Protein AF-A0A7S2PAQ4-F1 (afdb_monomer)

Sequence (192 aa):
TPGKYWPQALADKYFNNKHVFGMLRDPYERLVAFFRGNIKGYGGAYPEFINTCDVNGAVKQMMRKYLAGGMYAENCTFVPQAEYFDSPNGITVAVDNRRFPESANELFAARNSTWRIKTEDLIHVWYCPEVWAGDLDCEAKALVRQVYARDFELLCKHFGYCDTDESCCIKGVPYMCPSDLAAKEKTATRCP

Secondary structure (DSSP, 8-state):
--GGGS-HHHHHHHHTTS--EEEE--HHHHHHHHHHH-BTTBB---HHHHTTT-HHHHHHHHHHHHHTT-TTHHHHTTS-THHHHSSTT---EEEEGGGTTHHHHHHHHHTT------GGG-----SSTT--GGG--HHHHHHHHHHHHHHHHHHHHHH----TT-----TTSTTSS-TTHHHHHHT-----

Radius of gyration: 16.97 Å; Cα contacts (8 Å, |Δi|>4): 296; chains: 1; bounding box: 44×36×52 Å

Nearest PDB structures (foldseek):
  7zi5-assembly1_A  TM=2.263E-01  e=4.907E+00  Homo sapiens
  5h46-assembly1_A  TM=1.598E-01  e=6.855E+00  Mycolicibacterium smegmatis MC2 155

Foldseek 3Di:
DALVPDDPVVLCVVQPPDQAEDEQEQLLLLLLQQQLQCDQLQNHNDVVCLVVVNSQVSLLVSLVCVVVVCCCPSNNNNPALVSQQPDPRHHPHYFYQLAPPVSVVVVCVVVVHPDGDALVNDDGRARPLQDFSLSHAQSSLVSSCVSHVVSLVVCCVRPVNNPSQDTGFRPSHPSRYHPPNVVSNVNGHGHD

Structure (mmCIF, N/CA/C/O backbone):
data_AF-A0A7S2PAQ4-F1
#
_entry.id   AF-A0A7S2PAQ4-F1
#
loop_
_atom_site.group_PDB
_atom_site.id
_atom_site.type_symbol
_atom_site.label_atom_id
_atom_site.label_alt_id
_atom_site.label_comp_id
_atom_site.label_asym_id
_atom_site.label_entity_id
_atom_site.label_seq_id
_atom_site.pdbx_PDB_ins_code
_atom_site.Cartn_x
_atom_site.Cartn_y
_atom_site.Cartn_z
_atom_site.occupancy
_atom_site.B_iso_or_equiv
_atom_site.auth_seq_id
_atom_site.auth_comp_id
_atom_site.auth_asym_id
_atom_site.auth_atom_id
_atom_site.pdbx_PDB_model_num
ATOM 1 N N . THR A 1 1 ? 1.703 3.212 15.268 1.00 86.94 1 THR A N 1
ATOM 2 C CA . THR A 1 1 ? 2.187 1.994 15.943 1.00 86.94 1 THR A CA 1
ATOM 3 C C . THR A 1 1 ? 1.050 1.010 16.102 1.00 86.94 1 THR A C 1
ATOM 5 O O . THR A 1 1 ? 0.015 1.446 16.601 1.00 86.94 1 THR A O 1
ATOM 8 N N . PRO A 1 2 ? 1.217 -0.258 15.692 1.00 92.88 2 PRO A N 1
ATOM 9 C CA . PRO A 1 2 ? 0.242 -1.319 15.942 1.00 92.88 2 PRO A CA 1
ATOM 10 C C . PRO A 1 2 ? -0.188 -1.393 17.410 1.00 92.88 2 PRO A C 1
ATOM 12 O O . PRO A 1 2 ? 0.645 -1.217 18.303 1.00 92.88 2 PRO A O 1
ATOM 15 N N . GLY A 1 3 ? -1.473 -1.660 17.663 1.00 90.38 3 GLY A N 1
ATOM 16 C CA . GLY A 1 3 ? -2.061 -1.597 19.008 1.00 90.38 3 GLY A CA 1
ATOM 17 C C . GLY A 1 3 ? -1.403 -2.544 20.014 1.00 90.38 3 GLY A C 1
ATOM 18 O O . GLY A 1 3 ? -1.244 -2.183 21.176 1.00 90.38 3 GLY A O 1
ATOM 19 N N . LYS A 1 4 ? -0.915 -3.706 19.561 1.00 91.31 4 LYS A N 1
ATOM 20 C CA . LYS A 1 4 ? -0.243 -4.708 20.408 1.00 91.31 4 LYS A CA 1
ATOM 21 C C . LYS A 1 4 ? 1.061 -4.236 21.067 1.00 91.31 4 LYS A C 1
ATOM 23 O O . LYS A 1 4 ? 1.528 -4.883 21.996 1.00 91.31 4 LYS A O 1
ATOM 28 N N . TYR A 1 5 ? 1.642 -3.123 20.611 1.00 92.44 5 TYR A N 1
ATOM 29 C CA . TYR A 1 5 ? 2.842 -2.528 21.215 1.00 92.44 5 TYR A CA 1
ATOM 30 C C . TYR A 1 5 ? 2.536 -1.366 22.170 1.00 92.44 5 TYR A C 1
ATOM 32 O O . TYR A 1 5 ? 3.458 -0.775 22.731 1.00 92.44 5 TYR A O 1
ATOM 40 N N . TRP A 1 6 ? 1.265 -0.996 22.348 1.00 93.88 6 TRP A N 1
ATOM 41 C CA . TRP A 1 6 ? 0.885 0.050 23.294 1.00 93.88 6 TRP A CA 1
ATOM 42 C C . TRP A 1 6 ? 0.784 -0.521 24.711 1.00 93.88 6 TRP A C 1
ATOM 44 O O . TRP A 1 6 ? 0.272 -1.627 24.885 1.00 93.88 6 TRP A O 1
ATOM 54 N N . PRO A 1 7 ? 1.184 0.236 25.751 1.00 95.44 7 PRO A N 1
ATOM 55 C CA . PRO A 1 7 ? 0.829 -0.113 27.121 1.00 95.44 7 PRO A CA 1
ATOM 56 C C . PRO A 1 7 ? -0.692 -0.258 27.252 1.00 95.44 7 PRO A C 1
ATOM 58 O O . PRO A 1 7 ? -1.424 0.646 26.844 1.00 95.44 7 PRO A O 1
ATOM 61 N N . GLN A 1 8 ? -1.167 -1.357 27.845 1.00 93.31 8 GLN A N 1
ATOM 62 C CA . GLN A 1 8 ? -2.598 -1.693 27.892 1.00 93.31 8 GLN A CA 1
ATOM 63 C C . GLN A 1 8 ? -3.456 -0.546 28.444 1.00 93.31 8 GLN A C 1
ATOM 65 O O . GLN A 1 8 ? -4.408 -0.125 27.798 1.00 93.31 8 GLN A O 1
ATOM 70 N N . ALA A 1 9 ? -3.055 0.047 29.574 1.00 95.38 9 ALA A N 1
ATOM 71 C CA . ALA A 1 9 ? -3.779 1.164 30.187 1.00 95.38 9 ALA A CA 1
ATOM 72 C C . ALA A 1 9 ? -3.904 2.387 29.257 1.00 95.38 9 ALA A C 1
ATOM 74 O O . ALA A 1 9 ? -4.896 3.116 29.300 1.00 95.38 9 ALA A O 1
ATOM 75 N N . LEU A 1 10 ? -2.901 2.618 28.404 1.00 95.31 10 LEU A N 1
ATOM 76 C CA . LEU A 1 10 ? -2.943 3.685 27.412 1.00 95.31 10 LEU A CA 1
ATOM 77 C C . LEU A 1 10 ? -3.863 3.306 26.248 1.00 95.31 10 LEU A C 1
ATOM 79 O O . LEU A 1 10 ? -4.691 4.120 25.848 1.00 95.31 10 LEU A O 1
ATOM 83 N N . ALA A 1 11 ? -3.746 2.082 25.731 1.00 93.88 11 ALA A N 1
ATOM 84 C CA . ALA A 1 11 ? -4.601 1.590 24.656 1.00 93.88 11 ALA A CA 1
ATOM 85 C C . ALA A 1 11 ? -6.084 1.643 25.058 1.00 93.88 11 ALA A C 1
ATOM 87 O O . ALA A 1 11 ? -6.900 2.185 24.316 1.00 93.88 11 ALA A O 1
ATOM 88 N N . ASP A 1 12 ? -6.416 1.204 26.272 1.00 92.62 12 ASP A N 1
ATOM 89 C CA . ASP A 1 12 ? -7.786 1.226 26.778 1.00 92.62 12 ASP A CA 1
ATOM 90 C C . ASP A 1 12 ? -8.322 2.654 26.892 1.00 92.62 12 ASP A C 1
ATOM 92 O O . ASP A 1 12 ? -9.438 2.943 26.467 1.00 92.62 12 ASP A O 1
ATOM 96 N N . LYS A 1 13 ? -7.508 3.594 27.382 1.00 94.50 13 LYS A N 1
ATOM 97 C CA . LYS A 1 13 ? -7.902 5.007 27.463 1.00 94.50 13 LYS A CA 1
ATOM 98 C C . LYS A 1 13 ? -8.279 5.593 26.096 1.00 94.50 13 LYS A C 1
ATOM 100 O O . LYS A 1 13 ? -9.179 6.431 26.014 1.00 94.50 13 LYS A O 1
ATOM 105 N N . TYR A 1 14 ? -7.579 5.203 25.031 1.00 93.00 14 TYR A N 1
ATOM 106 C CA . TYR A 1 14 ? -7.783 5.780 23.702 1.00 93.00 14 TYR A CA 1
ATOM 107 C C . TYR A 1 14 ? -8.810 5.032 22.857 1.00 93.00 14 TYR A C 1
ATOM 109 O O . TYR A 1 14 ? -9.568 5.699 22.146 1.00 93.00 14 TYR A O 1
ATOM 117 N N . PHE A 1 15 ? -8.851 3.704 22.940 1.00 94.12 15 PHE A N 1
ATOM 118 C CA . PHE A 1 15 ? -9.567 2.846 21.994 1.00 94.12 15 PHE A CA 1
ATOM 119 C C . PHE A 1 15 ? -10.718 2.052 22.616 1.00 94.12 15 PHE A C 1
ATOM 121 O O . PHE A 1 15 ? -11.623 1.661 21.880 1.00 94.12 15 PHE A O 1
ATOM 128 N N . ASN A 1 16 ? -10.735 1.844 23.939 1.00 90.00 16 ASN A N 1
ATOM 129 C CA . ASN A 1 16 ? -11.782 1.043 24.572 1.00 90.00 16 ASN A CA 1
ATOM 130 C C . ASN A 1 16 ? -13.171 1.634 24.283 1.00 90.00 16 ASN A C 1
ATOM 132 O O . ASN A 1 16 ? -13.377 2.847 24.385 1.00 90.00 16 ASN A O 1
ATOM 136 N N . ASN A 1 17 ? -14.119 0.767 23.923 1.00 89.38 17 ASN A N 1
ATOM 137 C CA . ASN A 1 17 ? -15.488 1.115 23.527 1.00 89.38 17 ASN A CA 1
ATOM 138 C C . ASN A 1 17 ? -15.603 2.067 22.320 1.00 89.38 17 ASN A C 1
ATOM 140 O O . ASN A 1 17 ? -16.643 2.704 22.138 1.00 89.38 17 ASN A O 1
ATOM 144 N N . LYS A 1 18 ? -14.565 2.184 21.483 1.00 92.62 18 LYS A N 1
ATOM 145 C CA . LYS A 1 18 ? -14.614 2.964 20.240 1.00 92.62 18 LYS A CA 1
ATOM 146 C C . LYS A 1 18 ? -14.493 2.062 19.025 1.00 92.62 18 LYS A C 1
ATOM 148 O O . LYS A 1 18 ? -13.801 1.051 19.038 1.00 92.62 18 LYS A O 1
ATOM 153 N N . HIS A 1 19 ? -15.117 2.486 17.934 1.00 93.19 19 HIS A N 1
ATOM 154 C CA . HIS A 1 19 ? -14.838 1.910 16.628 1.00 93.19 19 HIS A CA 1
ATOM 155 C C . HIS A 1 19 ? -13.585 2.556 16.058 1.00 93.19 19 HIS A C 1
ATOM 157 O O . HIS A 1 19 ? -13.590 3.732 15.690 1.00 93.19 19 HIS A O 1
ATOM 163 N N . VAL A 1 20 ? -12.513 1.780 15.982 1.00 95.50 20 VAL A N 1
ATOM 164 C CA . VAL A 1 20 ? -11.297 2.187 15.286 1.00 95.50 20 VAL A CA 1
ATOM 165 C C . VAL A 1 20 ? -11.485 1.858 13.813 1.00 95.50 20 VAL A C 1
ATOM 167 O O . VAL A 1 20 ? -11.790 0.712 13.474 1.00 95.50 20 VAL A O 1
ATOM 170 N N . PHE A 1 21 ? -11.327 2.849 12.944 1.00 96.81 21 PHE A N 1
ATOM 171 C CA . PHE A 1 21 ? -11.274 2.634 11.504 1.00 96.81 21 PHE A CA 1
ATOM 172 C C . PHE A 1 21 ? -9.856 2.862 10.993 1.00 96.81 21 PHE A C 1
ATOM 174 O O . PHE A 1 21 ? -9.067 3.576 11.612 1.00 96.81 21 PHE A O 1
ATOM 181 N N . GLY A 1 22 ? -9.536 2.254 9.860 1.00 97.44 22 GLY A N 1
ATOM 182 C CA . GLY A 1 22 ? -8.248 2.428 9.212 1.00 97.44 22 GLY A CA 1
ATOM 183 C C . GLY A 1 22 ? -8.337 2.133 7.727 1.00 97.44 22 GLY A C 1
ATOM 184 O O . GLY A 1 22 ? -9.190 1.365 7.284 1.00 97.44 22 GLY A O 1
ATOM 185 N N . MET A 1 23 ? -7.456 2.772 6.966 1.00 97.94 23 MET A N 1
ATOM 186 C CA . MET A 1 23 ? -7.316 2.516 5.539 1.00 97.94 23 MET A CA 1
ATOM 187 C C . MET A 1 23 ? -6.627 1.170 5.341 1.00 97.94 23 MET A C 1
ATOM 189 O O . MET A 1 23 ? -5.590 0.917 5.954 1.00 97.94 23 MET A O 1
ATOM 193 N N . LEU A 1 24 ? -7.186 0.340 4.467 1.00 98.38 24 LEU A N 1
ATOM 194 C CA . LEU A 1 24 ? -6.534 -0.867 3.987 1.00 98.38 24 LEU A CA 1
ATOM 195 C C . LEU A 1 24 ? -6.268 -0.707 2.491 1.00 98.38 24 LEU A C 1
ATOM 197 O O . LEU A 1 24 ? -7.171 -0.451 1.693 1.00 98.38 24 LEU A O 1
ATOM 201 N N . ARG A 1 25 ? -4.991 -0.796 2.140 1.00 98.12 25 ARG A N 1
ATOM 202 C CA . ARG A 1 25 ? -4.441 -0.492 0.826 1.00 98.12 25 ARG A CA 1
ATOM 203 C C . ARG A 1 25 ? -3.739 -1.709 0.256 1.00 98.12 25 ARG A C 1
ATOM 205 O O . ARG A 1 25 ? -3.072 -2.437 0.988 1.00 98.12 25 ARG A O 1
ATOM 212 N N . ASP A 1 26 ? -3.857 -1.873 -1.054 1.00 98.62 26 ASP A N 1
ATOM 213 C CA . ASP A 1 26 ? -3.122 -2.880 -1.808 1.00 98.62 26 ASP A CA 1
ATOM 214 C C . ASP A 1 26 ? -1.604 -2.790 -1.544 1.00 98.62 26 ASP A C 1
ATOM 216 O O . ASP A 1 26 ? -1.043 -1.695 -1.664 1.00 98.62 26 ASP A O 1
ATOM 220 N N . PRO A 1 27 ? -0.925 -3.890 -1.160 1.00 98.56 27 PRO A N 1
ATOM 221 C CA . PRO A 1 27 ? 0.496 -3.854 -0.831 1.00 98.56 27 PRO A CA 1
ATOM 222 C C . PRO A 1 27 ? 1.399 -3.353 -1.961 1.00 98.56 27 PRO A C 1
ATOM 224 O O . PRO A 1 27 ? 2.347 -2.616 -1.683 1.00 98.56 27 PRO A O 1
ATOM 227 N N . TYR A 1 28 ? 1.116 -3.691 -3.224 1.00 98.62 28 TYR A N 1
ATOM 228 C CA . TYR A 1 28 ? 1.922 -3.212 -4.350 1.00 98.62 28 TYR A CA 1
ATOM 229 C C . TYR A 1 28 ? 1.777 -1.703 -4.505 1.00 98.62 28 TYR A C 1
ATOM 231 O O . TYR A 1 28 ? 2.760 -0.963 -4.546 1.00 98.62 28 TYR A O 1
ATOM 239 N N . GLU A 1 29 ? 0.531 -1.244 -4.537 1.00 98.19 29 GLU A N 1
ATOM 240 C CA . GLU A 1 29 ? 0.188 0.160 -4.726 1.00 98.19 29 GLU A CA 1
ATOM 241 C C . GLU A 1 29 ? 0.678 1.025 -3.546 1.00 98.19 29 GLU A C 1
ATOM 243 O O . GLU A 1 29 ? 1.183 2.132 -3.741 1.00 98.19 29 GLU A O 1
ATOM 248 N N . ARG A 1 30 ? 0.655 0.482 -2.320 1.00 97.62 30 ARG A N 1
ATOM 249 C CA . ARG A 1 30 ? 1.244 1.099 -1.121 1.00 97.62 30 ARG A CA 1
ATOM 250 C C . ARG A 1 30 ? 2.742 1.356 -1.277 1.00 97.62 30 ARG A C 1
ATOM 252 O O . ARG A 1 30 ? 3.201 2.455 -0.970 1.00 97.62 30 ARG A O 1
ATOM 259 N N . LEU A 1 31 ? 3.505 0.367 -1.738 1.00 97.69 31 LEU A N 1
ATOM 260 C CA . LEU A 1 31 ? 4.958 0.490 -1.894 1.00 97.69 31 LEU A CA 1
ATOM 261 C C . LEU A 1 31 ? 5.339 1.419 -3.048 1.00 97.69 31 LEU A C 1
ATOM 263 O O . LEU A 1 31 ? 6.274 2.209 -2.920 1.00 97.69 31 LEU A O 1
ATOM 267 N N . VAL A 1 32 ? 4.573 1.390 -4.139 1.00 97.25 32 VAL A N 1
ATOM 268 C CA . VAL A 1 32 ? 4.698 2.372 -5.222 1.00 97.25 32 VAL A CA 1
ATOM 269 C C . VAL A 1 32 ? 4.488 3.786 -4.678 1.00 97.25 32 VAL A C 1
ATOM 271 O O . VAL A 1 32 ? 5.279 4.678 -4.966 1.00 97.25 32 VAL A O 1
ATOM 274 N N . ALA A 1 33 ? 3.472 4.010 -3.845 1.00 96.44 33 ALA A N 1
ATOM 275 C CA . ALA A 1 33 ? 3.239 5.323 -3.250 1.00 96.44 33 ALA A CA 1
ATOM 276 C C . ALA A 1 33 ? 4.354 5.757 -2.290 1.00 96.44 33 ALA A C 1
ATOM 278 O O . ALA A 1 33 ? 4.709 6.933 -2.257 1.00 96.44 33 ALA A O 1
ATOM 279 N N . PHE A 1 34 ? 4.948 4.826 -1.543 1.00 96.38 34 PHE A N 1
ATOM 280 C CA . PHE A 1 34 ? 6.138 5.108 -0.739 1.00 96.38 34 PHE A CA 1
ATOM 281 C C . PHE A 1 34 ? 7.311 5.574 -1.608 1.00 96.38 34 PHE A C 1
ATOM 283 O O . PHE A 1 34 ? 7.908 6.609 -1.316 1.00 96.38 34 PHE A O 1
ATOM 290 N N . PHE A 1 35 ? 7.583 4.877 -2.716 1.00 96.50 35 PHE A N 1
ATOM 291 C CA . PHE A 1 35 ? 8.592 5.294 -3.692 1.00 96.50 35 PHE A CA 1
ATOM 292 C C . PHE A 1 35 ? 8.298 6.689 -4.262 1.00 96.50 35 PHE A C 1
ATOM 294 O O . PHE A 1 35 ? 9.146 7.577 -4.210 1.00 96.50 35 PHE A O 1
ATOM 301 N N . ARG A 1 36 ? 7.069 6.908 -4.741 1.00 95.56 36 ARG A N 1
ATOM 302 C CA . ARG A 1 36 ? 6.616 8.176 -5.335 1.00 95.56 36 ARG A CA 1
ATOM 303 C C . ARG A 1 36 ? 6.562 9.337 -4.342 1.00 95.56 36 ARG A C 1
ATOM 305 O O . ARG A 1 36 ? 6.527 10.496 -4.749 1.00 95.56 36 ARG A O 1
ATOM 312 N N . GLY A 1 37 ? 6.525 9.054 -3.042 1.00 94.50 37 GLY A N 1
ATOM 313 C CA . GLY A 1 37 ? 6.685 10.070 -2.009 1.00 94.50 37 GLY A CA 1
ATOM 314 C C . GLY A 1 37 ? 8.117 10.584 -1.939 1.00 94.50 37 GLY A C 1
ATOM 315 O O . GLY A 1 37 ? 8.318 11.789 -1.803 1.00 94.50 37 GLY A O 1
ATOM 316 N N . ASN A 1 38 ? 9.098 9.681 -2.048 1.00 92.56 38 ASN A N 1
ATOM 317 C CA . ASN A 1 38 ? 10.526 9.968 -1.886 1.00 92.56 38 ASN A CA 1
ATOM 318 C C . ASN A 1 38 ? 10.827 10.791 -0.612 1.00 92.56 38 ASN A C 1
ATOM 320 O O . ASN A 1 38 ? 11.632 11.724 -0.608 1.00 92.56 38 ASN A O 1
ATOM 324 N N . ILE A 1 39 ? 10.131 10.472 0.484 1.00 91.38 39 ILE A N 1
ATOM 325 C CA . ILE A 1 39 ? 10.244 11.178 1.762 1.00 91.38 39 ILE A CA 1
ATOM 326 C C . ILE A 1 39 ? 11.149 10.359 2.687 1.00 91.38 39 ILE A C 1
ATOM 328 O O . ILE A 1 39 ? 10.886 9.189 2.981 1.00 91.38 39 ILE A O 1
ATOM 332 N N . LYS A 1 40 ? 12.212 10.983 3.209 1.00 89.69 40 LYS A N 1
ATOM 333 C CA . LYS A 1 40 ? 13.112 10.343 4.182 1.00 89.69 40 LYS A CA 1
ATOM 334 C C . LYS A 1 40 ? 12.319 9.857 5.400 1.00 89.69 40 LYS A C 1
ATOM 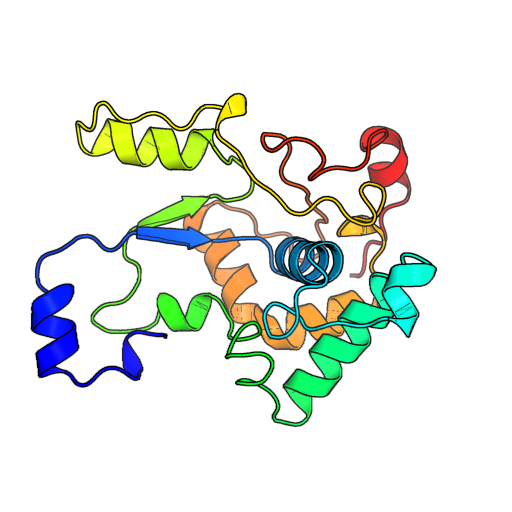336 O O . LYS A 1 40 ? 11.653 10.648 6.062 1.00 89.69 40 LYS A O 1
ATOM 341 N N . GLY A 1 41 ? 12.421 8.565 5.717 1.00 87.00 41 GLY A N 1
ATOM 342 C CA . GLY A 1 41 ? 11.686 7.961 6.826 1.00 87.00 41 GLY A CA 1
ATOM 343 C C . GLY A 1 41 ? 10.198 7.704 6.559 1.00 87.00 41 GLY A C 1
ATOM 344 O O . GLY A 1 41 ? 9.503 7.317 7.490 1.00 87.00 41 GLY A O 1
ATOM 345 N N . TYR A 1 42 ? 9.712 7.907 5.330 1.00 85.00 42 TYR A N 1
ATOM 346 C CA . TYR A 1 42 ? 8.394 7.472 4.861 1.00 85.00 42 TYR A CA 1
ATOM 347 C C . TYR A 1 42 ? 8.562 6.759 3.519 1.00 85.00 42 TYR A C 1
ATOM 349 O O . TYR A 1 42 ? 8.370 7.326 2.448 1.00 85.00 42 TYR A O 1
ATOM 357 N N . GLY A 1 43 ? 9.034 5.515 3.594 1.00 74.56 43 GLY A N 1
ATOM 358 C CA . GLY A 1 43 ? 9.405 4.724 2.424 1.00 74.56 43 GLY A CA 1
ATOM 359 C C . GLY A 1 43 ? 10.878 4.834 2.069 1.00 74.56 43 GLY A C 1
ATOM 360 O O . GLY A 1 43 ? 11.390 3.925 1.440 1.00 74.56 43 GLY A O 1
ATOM 361 N N . GLY A 1 44 ? 11.566 5.874 2.547 1.00 73.88 44 GLY A N 1
ATOM 362 C CA . GLY A 1 44 ? 12.983 6.117 2.295 1.00 73.88 44 GLY A CA 1
ATOM 363 C C . GLY A 1 44 ? 13.204 7.109 1.155 1.00 73.88 44 GLY A C 1
ATOM 364 O O . GLY A 1 44 ? 12.310 7.385 0.358 1.00 73.88 44 GLY A O 1
ATOM 365 N N . ALA A 1 45 ? 14.413 7.665 1.101 1.00 81.81 45 ALA A N 1
ATOM 366 C CA . ALA A 1 45 ? 14.891 8.399 -0.062 1.00 81.81 45 ALA A CA 1
ATOM 367 C C . ALA A 1 45 ? 15.821 7.464 -0.837 1.00 81.81 45 ALA A C 1
ATOM 369 O O . ALA A 1 45 ? 16.866 7.082 -0.308 1.00 81.81 45 ALA A O 1
ATOM 370 N N . TYR A 1 46 ? 15.427 7.085 -2.050 1.00 88.88 46 TYR A N 1
ATOM 371 C CA . TYR A 1 46 ? 16.237 6.247 -2.935 1.00 88.88 46 TYR A CA 1
ATOM 372 C C . TYR A 1 46 ? 16.654 7.058 -4.165 1.00 88.88 46 TYR A C 1
ATOM 374 O O . TYR A 1 46 ? 16.034 6.928 -5.228 1.00 88.88 46 TYR A O 1
ATOM 382 N N . PRO A 1 47 ? 17.649 7.955 -4.026 1.00 92.56 47 PRO A N 1
ATOM 383 C CA . PRO A 1 47 ? 18.058 8.846 -5.107 1.00 92.56 47 PRO A CA 1
ATOM 384 C C . PRO A 1 47 ? 18.455 8.083 -6.380 1.00 92.56 47 PRO A C 1
ATOM 386 O O . PRO A 1 47 ? 18.189 8.552 -7.484 1.00 92.56 47 PRO A O 1
ATOM 389 N N . GLU A 1 48 ? 19.037 6.892 -6.237 1.00 95.50 48 GLU A N 1
ATOM 390 C CA . GLU A 1 48 ? 19.440 6.030 -7.347 1.00 95.50 48 GLU A CA 1
ATOM 391 C C . GLU A 1 48 ? 18.264 5.560 -8.218 1.00 95.50 48 GLU A C 1
ATOM 393 O O . GLU A 1 48 ? 18.433 5.417 -9.426 1.00 95.50 48 GLU A O 1
ATOM 398 N N . PHE A 1 49 ? 17.072 5.384 -7.638 1.00 96.88 49 PHE A N 1
ATOM 399 C CA . PHE A 1 49 ? 15.886 4.914 -8.359 1.00 96.88 49 PHE A CA 1
ATOM 400 C C . PHE A 1 49 ? 14.943 6.052 -8.748 1.00 96.88 49 PHE A C 1
ATOM 402 O O . PHE A 1 49 ? 14.300 5.988 -9.793 1.00 96.88 49 PHE A O 1
ATOM 409 N N . ILE A 1 50 ? 14.845 7.110 -7.934 1.00 95.44 50 ILE A N 1
ATOM 410 C CA . ILE A 1 50 ? 13.905 8.207 -8.208 1.00 95.44 50 ILE A CA 1
ATOM 411 C C . ILE A 1 50 ? 14.297 8.998 -9.461 1.00 95.44 50 ILE A C 1
ATOM 413 O O . ILE A 1 50 ? 13.425 9.421 -10.213 1.00 95.44 50 ILE A O 1
ATOM 417 N N . ASN A 1 51 ? 15.600 9.135 -9.733 1.00 95.31 51 ASN A N 1
ATOM 418 C CA . ASN A 1 51 ? 16.112 9.871 -10.893 1.00 95.31 51 ASN A CA 1
ATOM 419 C C . ASN A 1 51 ? 15.774 9.198 -12.232 1.00 95.31 51 ASN A C 1
ATOM 421 O O . ASN A 1 51 ? 15.724 9.867 -13.260 1.00 95.31 51 ASN A O 1
ATOM 425 N N . THR A 1 52 ? 15.551 7.884 -12.224 1.00 97.12 52 THR A N 1
ATOM 426 C CA . THR A 1 52 ? 15.192 7.082 -13.403 1.00 97.12 52 THR A CA 1
ATOM 427 C C . THR A 1 52 ? 13.759 6.558 -13.340 1.00 97.12 52 THR A C 1
ATOM 429 O O . THR A 1 52 ? 13.336 5.832 -14.236 1.00 97.12 52 THR A O 1
ATOM 432 N N . CYS A 1 53 ? 13.006 6.917 -12.295 1.00 97.06 53 CYS A N 1
ATOM 433 C CA . CYS A 1 53 ? 11.700 6.347 -11.980 1.00 97.06 53 CYS A CA 1
ATOM 434 C C . CYS A 1 53 ? 11.689 4.801 -11.946 1.00 97.06 53 CYS A C 1
ATOM 436 O O . CYS A 1 53 ? 10.692 4.175 -12.301 1.00 97.06 53 CYS A O 1
ATOM 438 N N . ASP A 1 54 ? 12.772 4.166 -11.487 1.00 97.69 54 ASP A N 1
ATOM 439 C CA . ASP A 1 54 ? 12.861 2.706 -11.348 1.00 97.69 54 ASP A CA 1
ATOM 440 C C . ASP A 1 54 ? 12.148 2.211 -10.077 1.00 97.69 54 ASP A C 1
ATOM 442 O O . ASP A 1 54 ? 12.757 1.837 -9.069 1.00 97.69 54 ASP A O 1
ATOM 446 N N . VAL A 1 55 ? 10.814 2.210 -10.120 1.00 97.50 55 VAL A N 1
ATOM 447 C CA . VAL A 1 55 ? 9.987 1.728 -9.005 1.00 97.50 55 VAL A CA 1
ATOM 448 C C . VAL A 1 55 ? 10.225 0.247 -8.703 1.00 97.50 55 VAL A C 1
ATOM 450 O O . VAL A 1 55 ? 10.160 -0.164 -7.545 1.00 97.50 55 VAL A O 1
ATOM 453 N N . ASN A 1 56 ? 10.540 -0.558 -9.719 1.00 98.44 56 ASN A N 1
ATOM 454 C CA . ASN A 1 56 ? 10.769 -1.988 -9.567 1.00 98.44 56 ASN A CA 1
ATOM 455 C C . ASN A 1 56 ? 12.039 -2.259 -8.746 1.00 98.44 56 ASN A C 1
ATOM 457 O O . ASN A 1 56 ? 11.985 -2.985 -7.749 1.00 98.44 56 ASN A O 1
ATOM 461 N N . GLY A 1 57 ? 13.160 -1.624 -9.106 1.00 98.00 57 GLY A N 1
ATOM 462 C CA . GLY A 1 57 ? 14.410 -1.688 -8.347 1.00 98.00 57 GLY A CA 1
ATOM 463 C C . GLY A 1 57 ? 14.240 -1.201 -6.907 1.00 98.00 57 GLY A C 1
ATOM 464 O O . GLY A 1 57 ? 14.639 -1.898 -5.965 1.00 98.00 57 GLY A O 1
ATOM 465 N N . ALA A 1 58 ? 13.546 -0.072 -6.722 1.00 97.25 58 ALA A N 1
ATOM 466 C CA . ALA A 1 58 ? 13.258 0.477 -5.400 1.00 97.25 58 ALA A CA 1
ATOM 467 C C . ALA A 1 58 ? 12.458 -0.495 -4.522 1.00 97.25 58 ALA A C 1
ATOM 469 O O . ALA A 1 58 ? 12.858 -0.776 -3.390 1.00 97.25 58 ALA A O 1
ATOM 470 N N . VAL A 1 59 ? 11.361 -1.060 -5.037 1.00 97.62 59 VAL A N 1
ATOM 471 C CA . VAL A 1 59 ? 10.516 -1.998 -4.282 1.00 97.62 59 VAL A CA 1
ATOM 472 C C . VAL A 1 59 ? 11.286 -3.268 -3.914 1.00 97.62 59 VAL A C 1
ATOM 474 O O . VAL A 1 59 ? 11.206 -3.713 -2.765 1.00 97.62 59 VAL A O 1
ATOM 477 N N . LYS A 1 60 ? 12.106 -3.819 -4.819 1.00 98.19 60 LYS A N 1
ATOM 478 C CA . LYS A 1 60 ? 12.986 -4.955 -4.487 1.00 98.19 60 LYS A CA 1
ATOM 479 C C . LYS A 1 60 ? 13.939 -4.615 -3.342 1.00 98.19 60 LYS A C 1
ATOM 481 O O . LYS A 1 60 ? 14.084 -5.415 -2.415 1.00 98.19 60 LYS A O 1
ATOM 486 N N . GLN A 1 61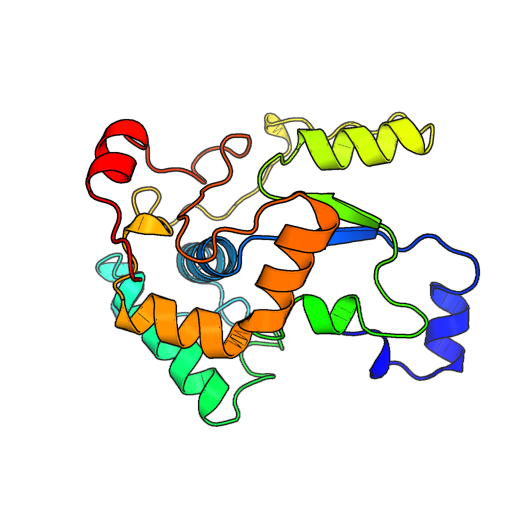 ? 14.568 -3.438 -3.369 1.00 96.25 61 GLN A N 1
ATOM 487 C CA . GLN A 1 61 ? 15.464 -2.987 -2.299 1.00 96.25 61 GLN A CA 1
ATOM 488 C C . GLN A 1 61 ? 14.727 -2.810 -0.966 1.00 96.25 61 GLN A C 1
ATOM 490 O O . GLN A 1 61 ? 15.222 -3.277 0.06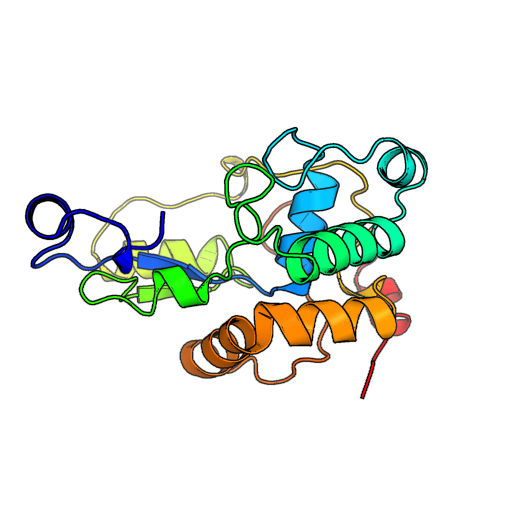4 1.00 96.25 61 GLN A O 1
ATOM 495 N N . MET A 1 62 ? 13.534 -2.206 -0.976 1.00 96.19 62 MET A N 1
ATOM 496 C CA . MET A 1 62 ? 12.682 -2.075 0.214 1.00 96.19 62 MET A CA 1
ATOM 497 C C . MET A 1 62 ? 12.378 -3.447 0.831 1.00 96.19 62 MET A C 1
ATOM 499 O O . MET A 1 62 ? 12.586 -3.647 2.029 1.00 96.19 62 MET A O 1
ATOM 503 N N . MET A 1 63 ? 11.928 -4.413 0.022 1.00 97.50 63 MET A N 1
ATOM 504 C CA . MET A 1 63 ? 11.530 -5.736 0.519 1.00 97.50 63 MET A CA 1
ATOM 505 C C . MET A 1 63 ? 12.713 -6.565 1.005 1.00 97.50 63 MET A C 1
ATOM 507 O O . MET A 1 63 ? 12.631 -7.193 2.058 1.00 97.50 63 MET A O 1
ATOM 511 N N . ARG A 1 64 ? 13.851 -6.524 0.307 1.00 97.12 64 ARG A N 1
ATOM 512 C CA . ARG A 1 64 ? 15.073 -7.196 0.775 1.00 97.12 64 ARG A CA 1
ATOM 513 C C . ARG A 1 64 ? 15.566 -6.608 2.100 1.00 97.12 64 ARG A C 1
ATOM 515 O O . ARG A 1 64 ? 15.929 -7.366 2.994 1.00 97.12 64 ARG A O 1
ATOM 522 N N . LYS A 1 65 ? 15.520 -5.279 2.269 1.00 94.44 65 LYS A N 1
ATOM 523 C CA . LYS A 1 65 ? 15.852 -4.618 3.546 1.00 94.44 65 LYS A CA 1
ATOM 524 C C . LYS A 1 65 ? 14.910 -5.063 4.668 1.00 94.44 65 LYS A C 1
ATOM 526 O O . LYS A 1 65 ? 15.374 -5.321 5.776 1.00 94.44 65 LYS A O 1
ATOM 531 N N . TYR A 1 66 ? 13.613 -5.183 4.383 1.00 96.25 66 TYR A N 1
ATOM 532 C CA . TYR A 1 66 ? 12.641 -5.717 5.337 1.00 96.25 66 TYR A CA 1
ATOM 533 C C . TYR A 1 66 ? 12.994 -7.152 5.753 1.00 96.25 66 TYR A C 1
ATOM 535 O O . TYR A 1 66 ? 13.130 -7.433 6.943 1.00 96.25 66 TYR A O 1
ATOM 543 N N . LEU A 1 67 ? 13.198 -8.043 4.777 1.00 97.12 67 LEU A N 1
ATOM 544 C CA . LEU A 1 67 ? 13.505 -9.460 5.008 1.00 97.12 67 LEU A CA 1
ATOM 545 C C . LEU A 1 67 ? 14.844 -9.670 5.733 1.00 97.12 67 LEU A C 1
ATOM 547 O O . LEU A 1 67 ? 14.990 -10.638 6.471 1.00 97.12 67 LEU A O 1
ATOM 551 N N . ALA A 1 68 ? 15.788 -8.734 5.607 1.00 97.12 68 ALA A N 1
ATOM 552 C CA . ALA A 1 68 ? 17.033 -8.705 6.377 1.00 97.12 68 ALA A CA 1
ATOM 553 C C . ALA A 1 68 ? 16.856 -8.250 7.848 1.00 97.12 68 ALA A C 1
ATOM 555 O O . ALA A 1 68 ? 17.836 -7.931 8.519 1.00 97.12 68 ALA A O 1
ATOM 556 N N . GLY A 1 69 ? 15.619 -8.186 8.357 1.00 95.44 69 GLY A N 1
ATOM 557 C CA .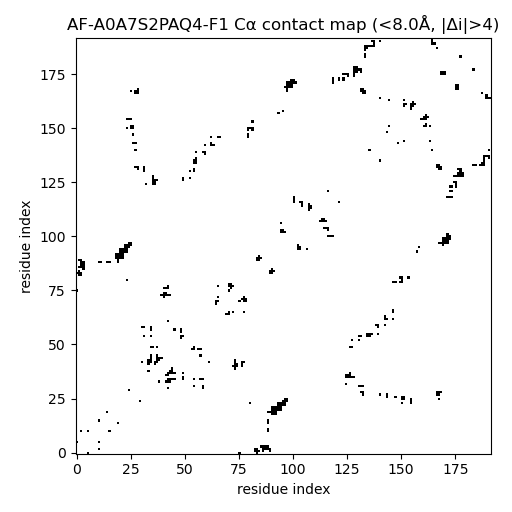 GLY A 1 69 ? 15.291 -7.770 9.727 1.00 95.44 69 GLY A CA 1
ATOM 558 C C . GLY A 1 69 ? 14.912 -6.292 9.867 1.00 95.44 69 GLY A C 1
ATOM 559 O O . GLY A 1 69 ? 14.633 -5.824 10.969 1.00 95.44 69 GLY A O 1
ATOM 560 N N . GLY A 1 70 ? 14.848 -5.542 8.764 1.00 92.56 70 GLY A N 1
ATOM 561 C CA . GLY A 1 70 ? 14.494 -4.123 8.732 1.00 92.56 70 GLY A CA 1
ATOM 562 C C . GLY A 1 70 ? 12.998 -3.823 8.860 1.00 92.56 70 GLY A C 1
ATOM 563 O O . GLY A 1 70 ? 12.546 -2.828 8.300 1.00 92.56 70 GLY A O 1
ATOM 564 N N . MET A 1 71 ? 12.218 -4.644 9.571 1.00 92.06 71 MET A N 1
ATOM 565 C CA . MET A 1 71 ? 10.759 -4.479 9.699 1.00 92.06 71 MET A CA 1
ATOM 566 C C . MET A 1 71 ? 10.353 -3.087 10.211 1.00 92.06 71 MET A C 1
ATOM 568 O O . MET A 1 71 ? 9.391 -2.497 9.723 1.00 92.06 71 MET A O 1
ATOM 572 N N . TYR A 1 72 ? 11.111 -2.544 11.167 1.00 92.50 72 TYR A N 1
ATOM 573 C CA . TYR A 1 72 ? 10.874 -1.220 11.755 1.00 92.50 72 TYR A CA 1
ATOM 574 C C . TYR A 1 72 ? 11.693 -0.099 11.100 1.00 92.50 72 TYR A C 1
ATOM 576 O O . TYR A 1 72 ? 11.713 1.028 11.600 1.00 92.50 72 TYR A O 1
ATOM 584 N N . ALA A 1 73 ? 12.378 -0.386 9.989 1.00 89.12 73 ALA A N 1
ATOM 585 C CA . ALA A 1 73 ? 13.122 0.624 9.250 1.00 89.12 73 ALA A CA 1
ATOM 586 C C . ALA A 1 73 ? 12.189 1.714 8.697 1.00 89.12 73 ALA A C 1
ATOM 588 O O . ALA A 1 73 ? 10.972 1.537 8.620 1.00 89.12 73 ALA A O 1
ATOM 589 N N . GLU A 1 74 ? 12.781 2.850 8.315 1.00 91.12 74 GLU A N 1
ATOM 590 C CA . GLU A 1 74 ? 12.052 4.009 7.782 1.00 91.12 74 GLU A CA 1
ATOM 591 C C . GLU A 1 74 ? 10.869 4.400 8.683 1.00 91.12 74 GLU A C 1
ATOM 593 O O . GLU A 1 74 ? 9.732 4.467 8.230 1.00 91.12 74 GLU A O 1
ATOM 598 N N . ASN A 1 75 ? 11.114 4.571 9.987 1.00 90.56 75 ASN A N 1
ATOM 599 C CA . ASN A 1 75 ? 10.084 4.898 10.982 1.00 90.56 75 ASN A CA 1
ATOM 600 C C . ASN A 1 75 ? 8.872 3.947 10.951 1.00 90.56 75 ASN A C 1
ATOM 602 O O . ASN A 1 75 ? 7.725 4.388 11.015 1.00 90.56 75 ASN A O 1
ATOM 606 N N . CYS A 1 76 ? 9.125 2.637 10.860 1.00 92.00 76 CYS A N 1
ATOM 607 C CA . CYS A 1 76 ? 8.090 1.599 10.785 1.00 92.00 76 CYS A CA 1
ATOM 608 C C . CYS A 1 76 ? 7.198 1.664 9.529 1.00 92.00 76 CYS A C 1
ATOM 610 O O . CYS A 1 76 ? 6.120 1.070 9.517 1.00 92.00 76 CYS A O 1
ATOM 612 N N . THR A 1 77 ? 7.618 2.350 8.461 1.00 92.88 77 THR A N 1
ATOM 613 C CA . THR A 1 77 ? 6.784 2.523 7.257 1.00 92.88 77 THR A CA 1
ATOM 614 C C . THR A 1 77 ? 6.447 1.196 6.570 1.00 92.88 77 THR A C 1
ATOM 616 O O . THR A 1 77 ? 5.355 1.047 6.015 1.00 92.88 77 THR A O 1
ATOM 619 N N . PHE A 1 78 ? 7.346 0.212 6.651 1.00 94.94 78 PHE A N 1
ATOM 620 C CA . PHE A 1 78 ? 7.175 -1.105 6.032 1.00 94.94 78 PHE A CA 1
ATOM 621 C C . PHE A 1 78 ? 6.439 -2.126 6.905 1.00 94.94 78 PHE A C 1
ATOM 623 O O . PHE A 1 78 ? 6.311 -3.281 6.513 1.00 94.94 78 PHE A O 1
ATOM 630 N N . VAL A 1 79 ? 5.944 -1.738 8.084 1.00 96.38 79 VAL A N 1
ATOM 631 C CA . VAL A 1 79 ? 5.137 -2.648 8.906 1.00 96.38 79 VAL A CA 1
ATOM 632 C C . VAL A 1 79 ? 3.856 -3.024 8.131 1.00 96.38 79 VAL A C 1
ATOM 634 O O . VAL A 1 79 ? 3.153 -2.118 7.652 1.00 96.38 79 VAL A O 1
ATOM 637 N N . PRO A 1 80 ? 3.538 -4.326 7.973 1.00 97.69 80 PRO A N 1
ATOM 638 C CA . PRO A 1 80 ? 2.295 -4.781 7.348 1.00 97.69 80 PRO A CA 1
ATOM 639 C C . PRO A 1 80 ? 1.056 -4.157 7.995 1.00 97.69 80 PRO A C 1
ATOM 641 O O . PRO A 1 80 ? 1.024 -3.930 9.204 1.00 97.69 80 PRO A O 1
ATOM 644 N N . GLN A 1 81 ? 0.034 -3.844 7.196 1.00 98.00 81 GLN A N 1
ATOM 645 C CA . GLN A 1 81 ? -1.216 -3.273 7.711 1.00 98.00 81 GLN A CA 1
ATOM 646 C C . GLN A 1 81 ? -1.910 -4.240 8.658 1.00 98.00 81 GLN A C 1
ATOM 648 O O . GLN A 1 81 ? -2.480 -3.779 9.644 1.00 98.00 81 GLN A O 1
ATOM 653 N N . ALA A 1 82 ? -1.807 -5.550 8.417 1.00 98.19 82 ALA A N 1
ATOM 654 C CA . ALA A 1 82 ? -2.400 -6.578 9.264 1.00 98.19 82 ALA A CA 1
ATOM 655 C C . ALA A 1 82 ? -2.020 -6.439 10.740 1.00 98.19 82 ALA A C 1
ATOM 657 O O . ALA A 1 82 ? -2.858 -6.632 11.613 1.00 98.19 82 ALA A O 1
ATOM 658 N N . GLU A 1 83 ? -0.815 -5.956 11.033 1.00 97.19 83 GLU A N 1
ATOM 659 C CA . GLU A 1 83 ? -0.355 -5.702 12.398 1.00 97.19 83 GLU A CA 1
ATOM 660 C C . GLU A 1 83 ? -1.248 -4.698 13.151 1.00 97.19 83 GLU A C 1
ATOM 662 O O . GLU A 1 83 ? -1.407 -4.784 14.368 1.00 97.19 83 GLU A O 1
ATOM 667 N N . TYR A 1 84 ? -1.857 -3.746 12.438 1.00 97.00 84 TYR A N 1
ATOM 668 C CA . TYR A 1 84 ? -2.770 -2.744 12.993 1.00 97.00 84 TYR A CA 1
ATOM 669 C C . TYR A 1 84 ? -4.205 -3.269 13.162 1.00 97.00 84 TYR A C 1
ATOM 671 O O . TYR A 1 84 ? -4.980 -2.677 13.917 1.00 97.00 84 TYR A O 1
ATOM 679 N N . PHE A 1 85 ? -4.557 -4.369 12.494 1.00 97.19 85 PHE A N 1
ATOM 680 C CA . PHE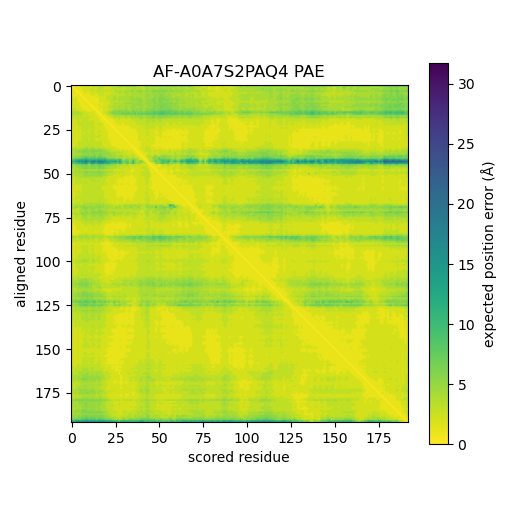 A 1 85 ? -5.829 -5.077 12.665 1.00 97.19 85 PHE A CA 1
ATOM 681 C C . PHE A 1 85 ? -5.732 -6.121 13.783 1.00 97.19 85 PHE A C 1
ATOM 683 O O . PHE A 1 85 ? -6.609 -6.188 14.641 1.00 97.19 85 PHE A O 1
ATOM 690 N N . ASP A 1 86 ? -4.632 -6.873 13.826 1.00 94.44 86 ASP A N 1
ATOM 691 C CA . ASP A 1 86 ? -4.421 -8.029 14.699 1.00 94.44 86 ASP A CA 1
ATOM 692 C C . ASP A 1 86 ? -3.998 -7.612 16.125 1.00 94.44 86 ASP A C 1
ATOM 694 O O . ASP A 1 86 ? -2.935 -7.972 16.637 1.00 94.44 86 ASP A O 1
ATOM 698 N N . SER A 1 87 ? -4.830 -6.810 16.796 1.00 89.50 87 SER A N 1
ATOM 699 C CA . SER A 1 87 ? -4.658 -6.472 18.214 1.00 89.50 87 SER A CA 1
ATOM 700 C C . SER A 1 87 ? -6.006 -6.308 18.928 1.00 89.50 87 SER A C 1
ATOM 702 O O . SER A 1 87 ? -6.994 -5.995 18.265 1.00 89.50 87 SER A O 1
ATOM 704 N N . PRO A 1 88 ? -6.076 -6.457 20.270 1.00 88.69 88 PRO A N 1
ATOM 705 C CA . PRO A 1 88 ? -7.332 -6.313 21.021 1.00 88.69 88 PRO A CA 1
ATOM 706 C C . PRO A 1 88 ? -8.045 -4.970 20.804 1.00 88.69 88 PRO A C 1
ATOM 708 O O . PRO A 1 88 ? -9.265 -4.896 20.878 1.00 88.69 88 PRO A O 1
ATOM 711 N N . ASN A 1 89 ? -7.270 -3.926 20.501 1.00 90.50 89 ASN A N 1
ATOM 712 C CA . ASN A 1 89 ? -7.730 -2.569 20.210 1.00 90.50 89 ASN A CA 1
ATOM 713 C C . ASN A 1 89 ? -7.447 -2.178 18.741 1.00 90.50 89 ASN A C 1
ATOM 715 O O . ASN A 1 89 ? -7.180 -1.014 18.439 1.00 90.50 89 ASN A O 1
ATOM 719 N N . GLY A 1 90 ? -7.403 -3.167 17.843 1.00 94.62 90 GLY A N 1
ATOM 720 C CA . GLY A 1 90 ? -7.055 -2.990 16.436 1.00 94.62 90 GLY A CA 1
ATOM 721 C C . GLY A 1 90 ? -8.138 -2.295 15.618 1.00 94.62 90 GLY A C 1
ATOM 722 O O . GLY A 1 90 ? -9.214 -1.951 16.108 1.00 94.62 90 GLY A O 1
ATOM 723 N N . ILE A 1 91 ? -7.849 -2.092 14.335 1.00 97.12 91 ILE A N 1
ATOM 724 C CA . ILE A 1 91 ? -8.824 -1.560 13.381 1.00 97.12 91 ILE A CA 1
ATOM 725 C C . ILE A 1 91 ? -10.021 -2.519 13.282 1.00 97.12 91 ILE A C 1
ATOM 727 O O . ILE A 1 91 ? -9.886 -3.682 12.918 1.00 97.12 91 ILE A O 1
ATOM 731 N N . THR A 1 92 ? -11.209 -1.994 13.574 1.00 96.25 92 THR A N 1
ATOM 732 C CA . THR A 1 92 ? -12.495 -2.717 13.531 1.00 96.25 92 THR A CA 1
ATOM 733 C C . THR A 1 92 ? -13.308 -2.426 12.272 1.00 96.25 92 THR A C 1
ATOM 735 O O . THR A 1 92 ? -14.216 -3.181 11.934 1.00 96.25 92 THR A O 1
ATOM 738 N N . VAL A 1 93 ? -12.999 -1.329 11.576 1.00 97.62 93 VAL A N 1
ATOM 739 C CA . VAL A 1 93 ? -13.666 -0.922 10.336 1.00 97.62 93 VAL A CA 1
ATOM 740 C C . VAL A 1 93 ? -12.610 -0.642 9.273 1.00 97.62 93 VAL A C 1
ATOM 742 O O . VAL A 1 93 ? -11.857 0.327 9.376 1.00 97.62 93 VAL A O 1
ATOM 745 N N . ALA A 1 94 ? -12.547 -1.499 8.259 1.00 98.31 94 ALA A N 1
ATOM 746 C CA . ALA A 1 94 ? -11.645 -1.320 7.130 1.00 98.31 94 ALA A CA 1
ATOM 747 C C . ALA A 1 94 ? -12.255 -0.335 6.125 1.00 98.31 94 ALA A C 1
ATOM 749 O O . ALA A 1 94 ? -13.394 -0.510 5.695 1.00 98.31 94 ALA A O 1
ATOM 750 N N . VAL A 1 95 ? -11.488 0.681 5.740 1.00 98.56 95 VAL A N 1
ATOM 751 C CA . VAL A 1 95 ? -11.833 1.602 4.655 1.00 98.56 95 VAL A CA 1
ATOM 752 C C . VAL A 1 95 ? -11.038 1.210 3.418 1.00 98.56 95 VAL A C 1
ATOM 754 O O . VAL A 1 95 ? -9.811 1.110 3.466 1.00 98.56 95 VAL A O 1
ATOM 757 N N . ASP A 1 96 ? -11.745 0.979 2.317 1.00 98.56 96 ASP A N 1
ATOM 758 C CA . ASP A 1 96 ? -11.154 0.529 1.062 1.00 98.56 96 ASP A CA 1
ATOM 759 C C . ASP A 1 96 ? -10.388 1.654 0.365 1.00 98.56 96 ASP A C 1
ATOM 761 O O . ASP A 1 96 ? -10.979 2.586 -0.184 1.00 98.56 96 ASP A O 1
ATOM 765 N N . ASN A 1 97 ? -9.062 1.562 0.344 1.00 98.25 97 ASN A N 1
ATOM 766 C CA . ASN A 1 97 ? -8.247 2.585 -0.291 1.00 98.25 97 ASN A CA 1
ATOM 767 C C . ASN A 1 97 ? -8.358 2.594 -1.827 1.00 98.25 97 ASN A C 1
ATOM 769 O O . ASN A 1 97 ? -8.093 3.634 -2.424 1.00 98.25 97 ASN A O 1
ATOM 773 N N . ARG A 1 98 ? -8.768 1.495 -2.483 1.00 97.81 98 ARG A N 1
ATOM 774 C CA . ARG A 1 98 ? -8.943 1.458 -3.951 1.00 97.81 98 ARG A CA 1
ATOM 775 C C . ARG A 1 98 ? -10.103 2.350 -4.407 1.00 97.81 98 ARG A C 1
ATOM 777 O O . ARG A 1 98 ? -10.045 2.922 -5.494 1.00 97.81 98 ARG A O 1
ATOM 784 N N . ARG A 1 99 ? -11.118 2.510 -3.552 1.00 98.19 99 ARG A N 1
ATOM 785 C CA . ARG A 1 99 ? -12.309 3.355 -3.760 1.00 98.19 99 ARG A CA 1
ATOM 786 C C . ARG A 1 99 ? -12.220 4.725 -3.081 1.00 98.19 99 ARG A C 1
ATOM 788 O O . ARG A 1 99 ? -13.229 5.401 -2.911 1.00 98.19 99 ARG A O 1
ATOM 795 N N . PHE A 1 100 ? -11.044 5.150 -2.630 1.00 97.88 100 PHE A N 1
ATOM 796 C CA . PHE A 1 100 ? -10.904 6.444 -1.965 1.00 97.88 100 PHE A CA 1
ATOM 797 C C . PHE A 1 100 ? -11.097 7.613 -2.965 1.00 97.88 100 PHE A C 1
ATOM 799 O O . PHE A 1 100 ? -10.572 7.527 -4.077 1.00 97.88 100 PHE A O 1
ATOM 806 N N . PRO A 1 101 ? -11.809 8.709 -2.605 1.00 97.69 101 PRO A N 1
ATOM 807 C CA . PRO A 1 101 ? -12.343 9.046 -1.274 1.00 97.69 101 PRO A CA 1
ATOM 808 C C . PRO A 1 101 ? -13.746 8.501 -0.951 1.00 97.69 101 PRO A C 1
ATOM 810 O O . PRO A 1 101 ? -14.231 8.703 0.164 1.00 97.69 101 PRO A O 1
ATOM 813 N N . GLU A 1 102 ? -14.413 7.822 -1.884 1.00 98.31 102 GLU A N 1
ATOM 814 C CA . GLU A 1 102 ? -15.805 7.371 -1.732 1.00 98.31 102 GLU A CA 1
ATOM 815 C C . GLU A 1 102 ? -15.994 6.457 -0.517 1.00 98.31 102 GLU A C 1
ATOM 817 O O . GLU A 1 102 ? -16.855 6.723 0.318 1.00 98.31 102 GLU A O 1
ATOM 822 N N . SER A 1 103 ? -15.141 5.445 -0.350 1.00 98.31 103 SER A N 1
ATOM 823 C CA . SER A 1 103 ? -15.211 4.491 0.771 1.00 98.31 103 SER A CA 1
ATOM 824 C C . SER A 1 103 ? -15.080 5.148 2.154 1.00 98.31 103 SER A C 1
ATOM 826 O O . SER A 1 103 ? -15.733 4.743 3.117 1.00 98.31 103 SER A O 1
ATOM 828 N N . ALA A 1 104 ? -14.256 6.192 2.274 1.00 98.06 104 ALA A N 1
ATOM 829 C CA . ALA A 1 104 ? -14.119 6.958 3.511 1.00 98.06 104 ALA A CA 1
ATOM 830 C C . ALA A 1 104 ? -15.374 7.802 3.777 1.00 98.06 104 ALA A C 1
ATOM 832 O O . ALA A 1 104 ? -15.862 7.873 4.906 1.00 98.06 104 ALA A O 1
ATOM 833 N N . ASN A 1 105 ? -15.938 8.400 2.726 1.00 98.31 105 ASN A N 1
ATOM 834 C CA . ASN A 1 105 ? -17.181 9.158 2.814 1.00 98.31 105 ASN A CA 1
ATOM 835 C C . ASN A 1 105 ? -18.386 8.268 3.163 1.00 98.31 105 ASN A C 1
ATOM 837 O O . ASN A 1 105 ? -19.252 8.705 3.922 1.00 98.31 105 ASN A O 1
ATOM 841 N N . GLU A 1 106 ? -18.427 7.025 2.676 1.00 98.38 106 GLU A N 1
ATOM 842 C CA . GLU A 1 106 ? -19.421 6.013 3.064 1.00 98.38 106 GLU A CA 1
ATOM 843 C C . GLU A 1 106 ? -19.358 5.724 4.567 1.00 98.38 106 GLU A C 1
ATOM 845 O O . GLU A 1 106 ? -20.387 5.753 5.247 1.00 98.38 106 GLU A O 1
ATOM 850 N N . LEU A 1 107 ? -18.152 5.535 5.114 1.00 97.62 107 LEU A N 1
ATOM 851 C CA . LEU A 1 107 ? -17.958 5.374 6.555 1.00 97.62 107 LEU A CA 1
ATOM 852 C C . LEU A 1 107 ? -18.461 6.596 7.338 1.00 97.62 107 LEU A C 1
ATOM 854 O O . LEU A 1 107 ? -19.166 6.445 8.338 1.00 97.62 107 LEU A O 1
ATOM 858 N N . PHE A 1 108 ? -18.113 7.808 6.903 1.00 97.75 108 PHE A N 1
ATOM 859 C CA . PHE A 1 108 ? -18.563 9.034 7.566 1.00 97.75 108 PHE A CA 1
ATOM 860 C C . PHE A 1 108 ? -20.086 9.166 7.541 1.00 97.75 108 PHE A C 1
ATOM 862 O O . PHE A 1 108 ? -20.690 9.460 8.575 1.00 97.75 108 PHE A O 1
ATOM 869 N N . ALA A 1 109 ? -20.717 8.884 6.401 1.00 97.75 109 ALA A N 1
ATOM 870 C CA . ALA A 1 109 ? -22.168 8.883 6.270 1.00 97.75 109 ALA A CA 1
ATOM 871 C C . ALA A 1 109 ? -22.829 7.848 7.196 1.00 97.75 109 ALA A C 1
ATOM 873 O O . ALA A 1 109 ? -23.754 8.195 7.927 1.00 97.75 109 ALA A O 1
ATOM 874 N N . ALA A 1 110 ? -22.305 6.619 7.252 1.00 97.44 110 ALA A N 1
ATOM 875 C CA . ALA A 1 110 ? -22.805 5.551 8.125 1.00 97.44 110 ALA A CA 1
ATOM 876 C C . ALA A 1 110 ? -22.694 5.875 9.629 1.00 97.44 110 ALA A C 1
ATOM 878 O O . ALA A 1 110 ? -23.326 5.226 10.462 1.00 97.44 110 ALA A O 1
ATOM 879 N N . ARG A 1 111 ? -21.894 6.884 9.993 1.00 96.31 111 ARG A N 1
ATOM 880 C CA . ARG A 1 111 ? -21.738 7.392 11.364 1.00 96.31 111 ARG A CA 1
ATOM 881 C C . ARG A 1 111 ? -22.403 8.753 11.576 1.00 96.31 111 ARG A C 1
ATOM 883 O O . ARG A 1 111 ? -22.066 9.443 12.534 1.00 96.31 111 ARG A O 1
ATOM 890 N N . ASN A 1 112 ? -23.343 9.132 10.705 1.00 96.94 112 ASN A N 1
ATOM 891 C CA . ASN A 1 112 ? -24.067 10.407 10.748 1.00 96.94 112 ASN A CA 1
ATOM 892 C C . ASN A 1 112 ? -23.147 11.643 10.750 1.00 96.94 112 ASN A C 1
ATOM 894 O O . ASN A 1 112 ? -23.529 12.709 11.230 1.00 96.94 112 ASN A O 1
ATOM 898 N N . SER A 1 113 ? -21.928 11.519 10.218 1.00 97.00 113 SER A N 1
ATOM 899 C CA . SER A 1 113 ? -21.033 12.658 10.047 1.00 97.00 113 SER A CA 1
ATOM 900 C C . SER A 1 113 ? -21.420 13.448 8.798 1.00 97.00 113 SER A C 1
ATOM 902 O O . SER A 1 113 ? -21.732 12.878 7.747 1.00 97.00 113 SER A O 1
ATOM 904 N N . THR A 1 114 ? -21.357 14.774 8.893 1.00 97.38 114 THR A N 1
ATOM 905 C CA . THR A 1 114 ? -21.535 15.701 7.763 1.00 97.38 114 THR A CA 1
ATOM 906 C C . THR A 1 114 ? -20.251 15.914 6.963 1.00 97.38 114 THR A C 1
ATOM 908 O O . THR A 1 114 ? -20.292 16.515 5.893 1.00 97.38 114 THR A O 1
ATOM 911 N N . TRP A 1 115 ? -19.111 15.413 7.449 1.00 96.94 115 TRP A N 1
ATOM 912 C CA . TRP A 1 115 ? -17.821 15.566 6.783 1.00 96.94 115 TRP A CA 1
ATOM 913 C C . TRP A 1 115 ? -17.782 14.779 5.480 1.00 96.94 115 TRP A C 1
ATOM 915 O O . TRP A 1 115 ? -18.168 13.608 5.441 1.00 96.94 115 TRP A O 1
ATOM 925 N N . ARG A 1 116 ? -17.293 15.413 4.416 1.00 97.69 116 ARG A N 1
ATOM 926 C CA . ARG A 1 116 ? -17.056 14.782 3.119 1.00 97.69 116 ARG A CA 1
ATOM 927 C C . ARG A 1 116 ? -15.695 15.217 2.607 1.00 97.69 116 ARG A C 1
ATOM 929 O O . ARG A 1 116 ? -15.435 16.410 2.516 1.00 97.69 116 ARG A O 1
ATOM 936 N N . ILE A 1 117 ? -14.858 14.240 2.293 1.00 97.44 117 ILE A N 1
ATOM 937 C CA . ILE A 1 117 ? -13.581 14.444 1.623 1.00 97.44 117 ILE A CA 1
ATOM 938 C C . ILE A 1 117 ? -13.891 14.688 0.154 1.00 97.44 117 ILE A C 1
ATOM 940 O O . ILE A 1 117 ? -14.509 13.831 -0.488 1.00 97.44 117 ILE A O 1
ATOM 944 N N . LYS A 1 118 ? -13.482 15.841 -0.364 1.00 96.69 118 LYS A N 1
ATOM 945 C CA . LYS A 1 118 ? -13.600 16.148 -1.783 1.00 96.69 118 LYS A CA 1
ATOM 946 C C . LYS A 1 118 ? -12.266 15.921 -2.477 1.00 96.69 118 LYS A C 1
ATOM 948 O O . LYS A 1 118 ? -11.216 15.938 -1.839 1.00 96.69 118 LYS A O 1
ATOM 953 N N . THR A 1 119 ? -12.301 15.702 -3.786 1.00 93.81 119 THR A N 1
ATOM 954 C CA . THR A 1 119 ? -11.094 15.443 -4.579 1.00 93.81 119 THR A CA 1
ATOM 955 C C . THR A 1 119 ? -10.114 16.617 -4.521 1.00 93.81 119 THR A C 1
ATOM 957 O O . THR A 1 119 ? -8.906 16.401 -4.475 1.00 93.81 119 THR A O 1
ATOM 960 N N . GLU A 1 120 ? -10.616 17.851 -4.462 1.00 94.81 120 GLU A N 1
ATOM 961 C CA . GLU A 1 120 ? -9.810 19.067 -4.321 1.00 94.81 120 GLU A CA 1
ATOM 962 C C . GLU A 1 120 ? -9.087 19.191 -2.968 1.00 94.81 120 GLU A C 1
ATOM 964 O O . GLU A 1 120 ? -8.088 19.902 -2.882 1.00 94.81 120 GLU A O 1
ATOM 969 N N . ASP A 1 121 ? -9.534 18.468 -1.935 1.00 93.50 121 ASP A N 1
ATOM 970 C CA . ASP A 1 121 ? -8.902 18.460 -0.609 1.00 93.50 121 ASP A CA 1
ATOM 971 C C . ASP A 1 121 ? -7.728 17.459 -0.529 1.00 93.50 121 ASP A C 1
ATOM 973 O O . ASP A 1 121 ? -7.058 17.343 0.501 1.00 93.50 121 ASP A O 1
ATOM 977 N N . LEU A 1 122 ? -7.483 16.687 -1.596 1.00 94.81 122 LEU A N 1
ATOM 978 C CA . LEU A 1 122 ? -6.540 15.572 -1.585 1.00 94.81 122 LEU A CA 1
ATOM 979 C C . LEU A 1 122 ? -5.109 16.007 -1.902 1.00 94.81 122 LEU A C 1
ATOM 981 O O . LEU A 1 122 ? -4.743 16.257 -3.051 1.00 94.81 122 LEU A O 1
ATOM 985 N N . ILE A 1 123 ? -4.254 15.960 -0.882 1.00 90.31 123 ILE A N 1
ATOM 986 C CA . ILE A 1 123 ? -2.798 16.023 -1.044 1.00 90.31 123 ILE A CA 1
ATOM 987 C C . ILE A 1 123 ? -2.265 14.597 -1.189 1.00 90.31 123 ILE A C 1
ATOM 989 O O . ILE A 1 123 ? -2.545 13.732 -0.358 1.00 90.31 123 ILE A O 1
ATOM 993 N N . HIS A 1 124 ? -1.479 14.345 -2.232 1.00 90.12 124 HIS A N 1
ATOM 994 C CA . HIS A 1 124 ? -0.901 13.030 -2.497 1.00 90.12 124 HIS A CA 1
ATOM 995 C C . HIS A 1 124 ? 0.504 13.150 -3.109 1.00 90.12 124 HIS A C 1
ATOM 997 O O . HIS A 1 124 ? 0.982 14.232 -3.456 1.00 90.12 124 HIS A O 1
ATOM 1003 N N . VAL A 1 125 ? 1.187 12.012 -3.187 1.00 90.88 125 VAL A N 1
ATOM 1004 C CA . VAL A 1 125 ? 2.557 11.890 -3.692 1.00 90.88 125 VAL A CA 1
ATOM 1005 C C . VAL A 1 125 ? 2.590 11.938 -5.223 1.00 90.88 125 VAL A C 1
ATOM 1007 O O . VAL A 1 125 ? 1.852 11.218 -5.891 1.00 90.88 125 VAL A O 1
ATOM 1010 N N . TRP A 1 126 ? 3.453 12.771 -5.802 1.00 90.50 126 TRP A N 1
ATOM 1011 C CA . TRP A 1 126 ? 3.374 13.115 -7.229 1.00 90.50 126 TRP A CA 1
ATOM 1012 C C . TRP A 1 126 ? 4.650 12.835 -8.032 1.00 90.50 126 TRP A C 1
ATOM 1014 O O . TRP A 1 126 ? 4.630 13.003 -9.250 1.00 90.50 126 TRP A O 1
ATOM 1024 N N . TYR A 1 127 ? 5.743 12.371 -7.412 1.00 94.69 127 TYR A N 1
ATOM 1025 C CA . TYR A 1 127 ? 6.916 11.969 -8.194 1.00 94.69 127 TYR A CA 1
ATOM 1026 C C . TYR A 1 127 ? 6.598 10.732 -9.033 1.00 94.69 127 TYR A C 1
ATOM 1028 O O . TYR A 1 127 ? 5.842 9.861 -8.598 1.00 94.69 127 TYR A O 1
ATOM 1036 N N . CYS A 1 128 ? 7.187 10.672 -10.231 1.00 96.00 128 CYS A N 1
ATOM 1037 C CA . CYS A 1 128 ? 7.035 9.569 -11.181 1.00 96.00 128 CYS A CA 1
ATOM 1038 C C . CYS A 1 128 ? 5.559 9.155 -11.387 1.00 96.00 128 CYS A C 1
ATOM 1040 O O . CYS A 1 128 ? 5.202 8.017 -11.100 1.00 96.00 128 CYS A O 1
ATOM 1042 N N . PRO A 1 129 ? 4.669 10.047 -11.860 1.00 96.75 129 PRO A N 1
ATOM 1043 C CA . PRO A 1 129 ? 3.230 9.757 -11.933 1.00 96.75 129 PRO A CA 1
ATOM 1044 C C . PRO A 1 129 ? 2.880 8.605 -12.892 1.00 96.75 129 PRO A C 1
ATOM 1046 O O . PRO A 1 129 ? 1.832 7.985 -12.751 1.00 96.75 129 PRO A O 1
ATOM 1049 N N . GLU A 1 130 ? 3.773 8.288 -13.831 1.00 97.81 130 GLU A N 1
ATOM 1050 C CA . GLU A 1 130 ? 3.581 7.238 -14.839 1.00 97.81 130 GLU A CA 1
ATOM 1051 C C . GLU A 1 130 ? 4.033 5.840 -14.390 1.00 97.81 130 GLU A C 1
ATOM 1053 O O . GLU A 1 130 ? 3.897 4.878 -15.158 1.00 97.81 130 GLU A O 1
ATOM 1058 N N . VAL A 1 131 ? 4.569 5.715 -13.167 1.00 97.44 131 VAL A N 1
ATOM 1059 C CA . VAL A 1 131 ? 4.900 4.411 -12.582 1.00 97.44 131 VAL A CA 1
ATOM 1060 C C . VAL A 1 131 ? 3.803 3.931 -11.645 1.00 97.44 131 VAL A C 1
ATOM 1062 O O 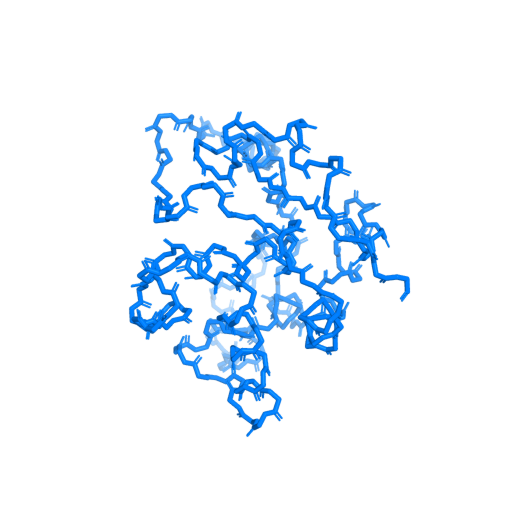. VAL A 1 131 ? 3.227 4.705 -10.875 1.00 97.44 131 VAL A O 1
ATOM 1065 N N . TRP A 1 132 ? 3.508 2.638 -11.698 1.00 98.00 132 TRP A N 1
ATOM 1066 C CA . TRP A 1 132 ? 2.410 2.036 -10.944 1.00 98.00 132 TRP A CA 1
ATOM 1067 C C . TRP A 1 132 ? 2.677 0.564 -10.611 1.00 98.00 132 TRP A C 1
ATOM 1069 O O . TRP A 1 132 ? 3.695 -0.009 -10.993 1.00 98.00 132 TRP A O 1
ATOM 1079 N N . ALA A 1 133 ? 1.745 -0.075 -9.898 1.00 98.25 133 ALA A N 1
ATOM 1080 C CA . ALA A 1 133 ? 1.885 -1.466 -9.458 1.00 98.25 133 ALA A CA 1
ATOM 1081 C C . ALA A 1 133 ? 2.024 -2.482 -10.612 1.00 98.25 133 ALA A C 1
ATOM 1083 O O . ALA A 1 133 ? 2.429 -3.620 -10.377 1.00 98.25 133 ALA A O 1
ATOM 1084 N N . GLY A 1 134 ? 1.659 -2.115 -11.845 1.00 98.12 134 GLY A N 1
ATOM 1085 C CA . GLY A 1 134 ? 1.827 -2.963 -13.032 1.00 98.12 134 GLY A CA 1
ATOM 1086 C C . GLY A 1 134 ? 3.257 -3.029 -13.567 1.00 98.12 134 GLY A C 1
ATOM 1087 O O . GLY A 1 134 ? 3.578 -3.981 -14.276 1.00 98.12 134 GLY A O 1
ATOM 1088 N N . ASP A 1 135 ? 4.115 -2.069 -13.204 1.00 98.25 135 ASP A N 1
ATOM 1089 C CA . ASP A 1 135 ? 5.519 -2.025 -13.641 1.00 98.25 135 ASP A CA 1
ATOM 1090 C C . ASP A 1 135 ? 6.442 -2.904 -12.768 1.00 98.25 135 ASP A C 1
ATOM 1092 O O . ASP A 1 135 ? 7.635 -3.025 -13.044 1.00 98.25 135 ASP A O 1
ATOM 1096 N N . LEU A 1 136 ? 5.911 -3.519 -11.703 1.00 98.56 136 LEU A N 1
ATOM 1097 C CA . LEU A 1 136 ? 6.653 -4.459 -10.863 1.00 98.56 136 LEU A CA 1
ATOM 1098 C C . LEU A 1 136 ? 6.781 -5.811 -11.563 1.00 98.56 136 LEU A C 1
ATOM 1100 O O . LEU A 1 136 ? 5.777 -6.397 -11.974 1.00 98.56 136 LEU A O 1
ATOM 1104 N N . ASP A 1 137 ? 8.002 -6.331 -11.644 1.00 98.38 137 ASP A N 1
ATOM 1105 C CA . ASP A 1 137 ? 8.244 -7.664 -12.183 1.00 98.38 137 ASP A CA 1
ATOM 1106 C C . ASP A 1 137 ? 7.901 -8.776 -11.177 1.00 98.38 137 ASP A C 1
ATOM 1108 O O . ASP A 1 137 ? 7.543 -8.533 -10.020 1.00 98.38 137 ASP A O 1
ATOM 1112 N N . CYS A 1 138 ? 8.013 -10.030 -11.616 1.00 98.50 138 CYS A N 1
ATOM 1113 C CA . CYS A 1 138 ? 7.631 -11.173 -10.791 1.00 98.50 138 CYS A CA 1
ATOM 1114 C C . CYS A 1 138 ? 8.514 -11.399 -9.573 1.00 98.50 138 CYS A C 1
ATOM 1116 O O . CYS A 1 138 ? 8.019 -11.888 -8.560 1.00 98.50 138 CYS A O 1
ATOM 1118 N N . GLU A 1 139 ? 9.782 -10.998 -9.620 1.00 98.38 139 GLU A N 1
ATOM 1119 C CA . GLU A 1 139 ? 10.631 -11.066 -8.437 1.00 98.38 139 GLU A CA 1
ATOM 1120 C C . GLU A 1 139 ? 10.167 -10.041 -7.395 1.00 98.38 139 GLU A C 1
ATOM 1122 O O . GLU A 1 139 ? 9.983 -10.386 -6.226 1.00 98.38 139 GLU A O 1
ATOM 1127 N N . ALA A 1 140 ? 9.921 -8.794 -7.812 1.00 98.62 140 ALA A N 1
ATOM 1128 C CA . ALA A 1 140 ? 9.395 -7.764 -6.922 1.00 98.62 140 ALA A CA 1
ATOM 1129 C C . ALA A 1 140 ? 8.042 -8.187 -6.337 1.00 98.62 140 ALA A C 1
ATOM 1131 O O . ALA A 1 140 ? 7.848 -8.132 -5.120 1.00 98.62 140 ALA A O 1
ATOM 1132 N N . LYS A 1 141 ? 7.124 -8.676 -7.181 1.00 98.62 141 LYS A N 1
ATOM 1133 C CA . LYS A 1 141 ? 5.802 -9.122 -6.737 1.00 98.62 141 LYS A CA 1
ATOM 1134 C C . LYS A 1 141 ? 5.872 -10.288 -5.750 1.00 98.62 141 LYS A C 1
ATOM 1136 O O . LYS A 1 141 ? 5.142 -10.266 -4.757 1.00 98.62 141 LYS A O 1
ATOM 1141 N N . ALA A 1 142 ? 6.760 -11.258 -5.971 1.00 98.50 142 ALA A N 1
ATOM 1142 C CA . ALA A 1 142 ? 6.973 -12.377 -5.055 1.00 98.50 142 ALA A CA 1
ATOM 1143 C C . ALA A 1 142 ? 7.499 -11.913 -3.687 1.00 98.50 142 ALA A C 1
ATOM 1145 O O . ALA A 1 142 ? 6.972 -12.333 -2.656 1.00 98.50 142 ALA A O 1
ATOM 1146 N N . LEU A 1 143 ? 8.475 -10.997 -3.665 1.00 98.56 143 LEU A N 1
ATOM 1147 C CA . LEU A 1 143 ? 8.998 -10.415 -2.424 1.00 98.56 143 LEU A CA 1
ATOM 1148 C C . LEU A 1 143 ? 7.903 -9.691 -1.627 1.00 98.56 143 LEU A C 1
ATOM 1150 O O . LEU A 1 143 ? 7.794 -9.863 -0.414 1.00 98.56 143 LEU A O 1
ATOM 1154 N N . VAL A 1 144 ? 7.066 -8.901 -2.303 1.00 98.56 144 VAL A N 1
ATOM 1155 C CA . VAL A 1 144 ? 5.958 -8.191 -1.652 1.00 98.56 144 VAL A CA 1
ATOM 1156 C C . VAL A 1 144 ? 4.918 -9.173 -1.112 1.00 98.56 144 VAL A C 1
ATOM 1158 O O . VAL A 1 144 ? 4.489 -9.007 0.026 1.00 98.56 144 VAL A O 1
ATOM 1161 N N . ARG A 1 145 ? 4.548 -10.225 -1.858 1.00 98.38 145 ARG A N 1
ATOM 1162 C CA . ARG A 1 145 ? 3.639 -11.272 -1.353 1.00 98.38 145 ARG A CA 1
ATOM 1163 C C . ARG A 1 145 ? 4.203 -11.984 -0.134 1.00 98.38 145 ARG A C 1
ATOM 1165 O O . ARG A 1 145 ? 3.463 -12.224 0.810 1.00 98.38 145 ARG A O 1
ATOM 1172 N N . GLN A 1 146 ? 5.504 -12.266 -0.116 1.00 98.19 146 GLN A N 1
ATOM 1173 C CA . GLN A 1 146 ? 6.156 -12.876 1.040 1.00 98.19 146 GLN A CA 1
ATOM 1174 C C . GLN A 1 146 ? 6.040 -11.996 2.295 1.00 98.19 146 GLN A C 1
ATOM 1176 O O . GLN A 1 146 ? 5.754 -12.506 3.375 1.00 98.19 146 GLN A O 1
ATOM 1181 N N . VAL A 1 147 ? 6.250 -10.683 2.163 1.00 98.38 147 VAL A N 1
ATOM 1182 C CA . VAL A 1 147 ? 6.210 -9.743 3.298 1.00 98.38 147 VAL A CA 1
ATOM 1183 C C . VAL A 1 147 ? 4.778 -9.412 3.732 1.00 98.38 147 VAL A C 1
ATOM 1185 O O . VAL A 1 147 ? 4.498 -9.317 4.925 1.00 98.38 147 VAL A O 1
ATOM 1188 N N . TYR A 1 148 ? 3.866 -9.239 2.775 1.00 98.56 148 TYR A N 1
ATOM 1189 C CA . TYR A 1 148 ? 2.525 -8.693 2.996 1.00 98.56 148 TYR A CA 1
ATOM 1190 C C . TYR A 1 148 ? 1.398 -9.708 2.744 1.00 98.56 148 TYR A C 1
ATOM 1192 O O . TYR A 1 148 ? 0.262 -9.303 2.509 1.00 98.56 148 TYR A O 1
ATOM 1200 N N . ALA A 1 149 ? 1.662 -11.019 2.817 1.00 98.44 149 ALA A N 1
ATOM 1201 C CA . ALA A 1 149 ? 0.653 -12.068 2.596 1.00 98.44 149 ALA A CA 1
ATOM 1202 C C . ALA A 1 149 ? -0.645 -11.824 3.389 1.00 98.44 149 ALA A C 1
ATOM 1204 O O . ALA A 1 149 ? -1.745 -11.868 2.842 1.00 98.44 149 ALA A O 1
ATOM 1205 N N . ARG A 1 150 ? -0.514 -11.464 4.672 1.00 98.38 150 ARG A N 1
ATOM 1206 C CA . ARG A 1 150 ? -1.653 -11.168 5.553 1.00 98.38 150 ARG A CA 1
ATOM 1207 C C . ARG A 1 150 ? -2.437 -9.918 5.145 1.00 98.38 150 ARG A C 1
ATOM 1209 O O . ARG A 1 150 ? -3.644 -9.877 5.362 1.00 98.38 150 ARG A O 1
ATOM 1216 N N . ASP A 1 151 ? -1.794 -8.919 4.540 1.00 98.69 151 ASP A N 1
ATOM 1217 C CA . ASP A 1 151 ? -2.493 -7.733 4.029 1.00 98.69 151 ASP A CA 1
ATOM 1218 C C . ASP A 1 151 ? -3.371 -8.104 2.821 1.00 98.69 151 ASP A C 1
ATOM 1220 O O . ASP A 1 151 ? -4.504 -7.634 2.726 1.00 98.69 151 ASP A O 1
ATOM 1224 N N . PHE A 1 152 ? -2.891 -8.986 1.935 1.00 98.62 152 PHE A N 1
ATOM 1225 C CA . PHE A 1 152 ? -3.695 -9.512 0.824 1.00 98.62 152 PHE A CA 1
ATOM 1226 C C . PHE A 1 152 ? -4.903 -10.316 1.321 1.00 98.62 152 PHE A C 1
ATOM 1228 O O . PHE A 1 152 ? -6.019 -10.120 0.842 1.00 98.62 152 PHE A O 1
ATOM 1235 N N . GLU A 1 153 ? -4.717 -11.167 2.332 1.00 98.62 153 GLU A N 1
ATOM 1236 C CA . GLU A 1 153 ? -5.831 -11.892 2.951 1.00 98.62 153 GLU A CA 1
ATOM 1237 C C . GLU A 1 153 ? -6.877 -10.943 3.554 1.00 98.62 153 GLU A C 1
ATOM 1239 O O . GLU A 1 153 ? -8.080 -11.181 3.419 1.00 98.62 153 GLU A O 1
ATOM 1244 N N . LEU A 1 154 ? -6.443 -9.847 4.190 1.00 98.44 154 LEU A N 1
ATOM 1245 C CA . LEU A 1 154 ? -7.358 -8.831 4.710 1.00 98.44 154 LEU A CA 1
ATOM 1246 C C . LEU A 1 154 ? -8.137 -8.133 3.593 1.00 98.44 154 LEU A C 1
ATOM 1248 O O . LEU A 1 154 ? -9.338 -7.918 3.749 1.00 98.44 154 LEU A O 1
ATOM 1252 N N . LEU A 1 155 ? -7.495 -7.808 2.469 1.00 98.69 155 LEU A N 1
ATOM 1253 C CA . LEU A 1 155 ? -8.168 -7.203 1.315 1.00 98.69 155 LEU A CA 1
ATOM 1254 C C . LEU A 1 155 ? -9.236 -8.136 0.734 1.00 98.69 155 LEU A C 1
ATOM 1256 O O . LEU A 1 155 ? -10.370 -7.707 0.515 1.00 98.69 155 LEU A O 1
ATOM 1260 N N . CYS A 1 156 ? -8.913 -9.420 0.572 1.00 98.62 156 CYS A N 1
ATOM 1261 C CA . CYS A 1 156 ? -9.872 -10.437 0.149 1.00 98.62 156 CYS A CA 1
ATOM 1262 C C . CYS A 1 156 ? -11.041 -10.547 1.137 1.00 98.62 156 CYS A C 1
ATOM 1264 O O . CYS A 1 156 ? -12.204 -10.471 0.744 1.00 98.62 156 CYS A O 1
ATOM 1266 N N . LYS A 1 157 ? -10.745 -10.642 2.439 1.00 98.44 157 LYS A N 1
ATOM 1267 C CA . LYS A 1 157 ? -11.756 -10.772 3.496 1.00 98.44 157 LYS A CA 1
ATOM 1268 C C . LYS A 1 157 ? -12.705 -9.574 3.569 1.00 98.44 157 LYS A C 1
ATOM 1270 O O . LYS A 1 157 ? -13.899 -9.767 3.782 1.00 98.44 157 LYS A O 1
ATOM 1275 N N . HIS A 1 158 ? -12.183 -8.353 3.472 1.00 98.31 158 HIS A N 1
ATOM 1276 C CA . HIS A 1 158 ? -12.976 -7.142 3.686 1.00 98.31 158 HIS A CA 1
ATOM 1277 C C . HIS A 1 158 ? -13.661 -6.631 2.419 1.00 98.31 158 HIS A C 1
ATOM 1279 O O . HIS A 1 158 ? -14.756 -6.080 2.522 1.00 98.31 158 HIS A O 1
ATOM 1285 N N . PHE A 1 159 ? -13.045 -6.809 1.247 1.00 98.50 159 PHE A N 1
ATOM 1286 C CA . PHE A 1 159 ? -13.500 -6.174 0.004 1.00 98.50 159 PHE A CA 1
ATOM 1287 C C . PHE A 1 159 ? -13.622 -7.137 -1.186 1.00 98.50 159 PHE A C 1
ATOM 1289 O O . PHE A 1 159 ? -14.021 -6.716 -2.267 1.00 98.50 159 PHE A O 1
ATOM 1296 N N . GLY A 1 160 ? -13.295 -8.423 -1.015 1.00 98.38 160 GLY A N 1
ATOM 1297 C CA . GLY A 1 160 ? -13.360 -9.422 -2.087 1.00 98.38 160 GLY A CA 1
ATOM 1298 C C . GLY A 1 160 ? -12.197 -9.366 -3.084 1.00 98.38 160 GLY A C 1
ATOM 1299 O O . GLY A 1 160 ? -12.232 -10.060 -4.098 1.00 98.38 160 GLY A O 1
ATOM 1300 N N . TYR A 1 161 ? -11.156 -8.572 -2.814 1.00 98.25 161 TYR A N 1
ATOM 1301 C CA . TYR A 1 161 ? -9.956 -8.485 -3.654 1.00 98.25 161 TYR A CA 1
ATOM 1302 C C . TYR A 1 161 ? -9.013 -9.655 -3.371 1.00 98.25 161 TYR A C 1
ATOM 1304 O O . TYR A 1 161 ? -8.074 -9.542 -2.587 1.00 98.25 161 TYR A O 1
ATOM 1312 N N . CYS A 1 162 ? -9.323 -10.806 -3.961 1.00 98.12 162 CYS A N 1
ATOM 1313 C CA . CYS A 1 162 ? -8.618 -12.061 -3.697 1.00 98.12 162 CYS A CA 1
ATOM 1314 C C . CYS A 1 162 ? -7.552 -12.411 -4.745 1.00 98.12 162 CYS A C 1
ATOM 1316 O O . CYS A 1 162 ? -6.771 -13.332 -4.520 1.00 98.12 162 CYS A O 1
ATOM 1318 N N . ASP A 1 163 ? -7.504 -11.692 -5.869 1.00 97.88 163 ASP A N 1
ATOM 1319 C CA . ASP A 1 163 ? -6.444 -11.843 -6.865 1.00 97.88 163 ASP A CA 1
ATOM 1320 C C . ASP A 1 163 ? -5.186 -11.104 -6.393 1.00 97.88 163 ASP A C 1
ATOM 1322 O O . ASP A 1 163 ? -5.077 -9.882 -6.489 1.00 97.88 163 ASP A O 1
ATOM 1326 N N . THR A 1 164 ? -4.228 -11.859 -5.857 1.00 97.31 164 THR A N 1
ATOM 1327 C CA . THR A 1 164 ? -2.950 -11.318 -5.382 1.00 97.31 164 THR A CA 1
ATOM 1328 C C . THR A 1 164 ? -1.971 -10.980 -6.507 1.00 97.31 164 THR A C 1
ATOM 1330 O O . THR A 1 164 ? -0.871 -10.515 -6.215 1.00 97.31 164 THR A O 1
ATOM 1333 N N . ASP A 1 165 ? -2.320 -11.236 -7.770 1.00 97.19 165 ASP A N 1
ATOM 1334 C CA . ASP A 1 165 ? -1.521 -10.851 -8.938 1.00 97.19 165 ASP A CA 1
ATOM 1335 C C . ASP A 1 165 ? -2.027 -9.573 -9.605 1.00 97.19 165 ASP A C 1
ATOM 1337 O O . ASP A 1 165 ? -1.292 -8.960 -10.396 1.00 97.19 165 ASP A O 1
ATOM 1341 N N . GLU A 1 166 ? -3.245 -9.154 -9.260 1.00 96.62 166 GLU A N 1
ATOM 1342 C CA . GLU A 1 166 ? -3.864 -7.927 -9.731 1.00 96.62 166 GLU A CA 1
ATOM 1343 C C . GLU A 1 166 ? -2.998 -6.711 -9.378 1.00 96.62 166 GLU A C 1
ATOM 1345 O O . GLU A 1 166 ? -2.621 -6.473 -8.230 1.00 96.62 166 GLU A O 1
ATOM 1350 N N . SER A 1 167 ? -2.700 -5.899 -10.389 1.00 97.12 167 SER A N 1
ATOM 1351 C CA . SER A 1 167 ? -2.117 -4.576 -10.194 1.00 97.12 167 SER A CA 1
ATOM 1352 C C . SER A 1 167 ? -3.235 -3.543 -10.165 1.00 97.12 167 SER A C 1
ATOM 1354 O O . SER A 1 167 ? -4.058 -3.496 -11.076 1.00 97.12 167 SER A O 1
ATOM 1356 N N . CYS A 1 168 ? -3.239 -2.676 -9.155 1.00 97.12 168 CYS A N 1
ATOM 1357 C CA . CYS A 1 168 ? -4.221 -1.601 -9.038 1.00 97.12 168 CYS A CA 1
ATOM 1358 C C . CYS A 1 168 ? -3.564 -0.222 -8.880 1.00 97.12 168 CYS A C 1
ATOM 1360 O O . CYS A 1 168 ? -2.378 -0.101 -8.567 1.00 97.12 168 CYS A O 1
ATOM 1362 N N . CYS A 1 169 ? -4.368 0.820 -9.072 1.00 97.00 169 CYS A N 1
ATOM 1363 C CA . CYS A 1 169 ? -4.077 2.201 -8.700 1.00 97.00 169 CYS A CA 1
ATOM 1364 C C . CYS A 1 169 ? -5.368 2.859 -8.181 1.00 97.00 169 CYS A C 1
ATOM 1366 O O . CYS A 1 169 ? -6.470 2.356 -8.426 1.00 97.00 169 CYS A O 1
ATOM 1368 N N . ILE A 1 170 ? -5.255 3.977 -7.462 1.00 97.44 170 ILE A N 1
ATOM 1369 C CA . ILE A 1 170 ? -6.410 4.643 -6.841 1.00 97.44 170 ILE A CA 1
ATOM 1370 C C . ILE A 1 170 ? -7.005 5.668 -7.810 1.00 97.44 170 ILE A C 1
ATOM 1372 O O . ILE A 1 170 ? -6.557 6.810 -7.873 1.00 97.44 170 ILE A O 1
ATOM 1376 N N . LYS A 1 171 ? -8.040 5.273 -8.555 1.00 96.88 171 LYS A N 1
ATOM 1377 C CA . LYS A 1 171 ? -8.634 6.103 -9.623 1.00 96.88 171 LYS A CA 1
ATOM 1378 C C . LYS A 1 171 ? -9.268 7.405 -9.115 1.00 96.88 171 LYS A C 1
ATOM 1380 O O . LYS A 1 171 ? -9.303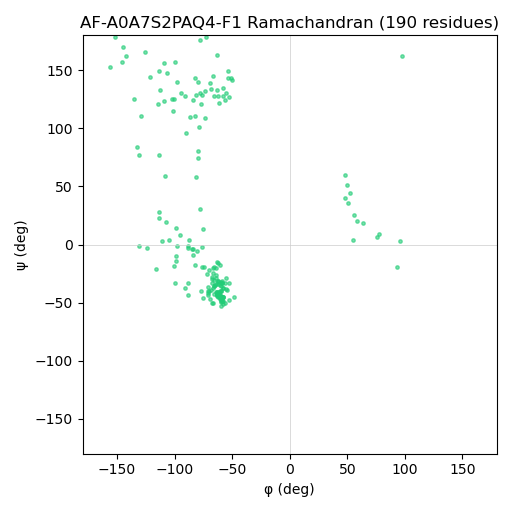 8.386 -9.849 1.00 96.88 171 LYS A O 1
ATOM 1385 N N . GLY A 1 172 ? -9.752 7.422 -7.871 1.00 95.69 172 GLY A N 1
ATOM 1386 C CA . GLY A 1 172 ? -10.391 8.594 -7.257 1.00 95.69 172 GLY A CA 1
ATOM 1387 C C . GLY A 1 172 ? -9.422 9.646 -6.703 1.00 95.69 172 GLY A C 1
ATOM 1388 O O . GLY A 1 172 ? -9.866 10.711 -6.273 1.00 95.69 172 GLY A O 1
ATOM 1389 N N . VAL A 1 173 ? -8.110 9.377 -6.716 1.00 96.31 173 VAL A N 1
ATOM 1390 C CA . VAL A 1 173 ? -7.078 10.315 -6.257 1.00 96.31 173 VAL A CA 1
ATOM 1391 C C . VAL A 1 173 ? -6.295 10.817 -7.475 1.00 96.31 173 VAL A C 1
ATOM 1393 O O . VAL A 1 173 ? -5.736 9.994 -8.206 1.00 96.31 173 VAL A O 1
ATOM 1396 N N . PRO A 1 174 ? -6.218 12.142 -7.709 1.00 95.00 174 PRO A N 1
ATOM 1397 C CA . PRO A 1 174 ? -5.486 12.700 -8.842 1.00 95.00 174 PRO A CA 1
ATOM 1398 C C . PRO A 1 174 ? -4.062 12.150 -8.916 1.00 95.00 174 PRO A C 1
ATOM 1400 O O . PRO A 1 174 ? -3.451 11.898 -7.886 1.00 95.00 174 PRO A O 1
ATOM 1403 N N . TYR A 1 175 ? -3.561 11.918 -10.130 1.00 94.56 175 TYR A N 1
ATOM 1404 C CA . TYR A 1 175 ? -2.204 11.433 -10.423 1.00 94.56 175 TYR A CA 1
ATOM 1405 C C . TYR A 1 175 ? -1.774 10.116 -9.742 1.00 94.56 175 TYR A C 1
ATOM 1407 O O . TYR A 1 175 ? -0.634 9.692 -9.917 1.00 94.56 175 TYR A O 1
ATOM 1415 N N . MET A 1 176 ? -2.626 9.419 -8.983 1.00 95.56 176 MET A N 1
ATOM 1416 C CA . MET A 1 176 ? -2.274 8.118 -8.391 1.00 95.56 176 MET A CA 1
ATOM 1417 C C . MET A 1 176 ? -2.251 6.986 -9.421 1.00 95.56 176 MET A C 1
ATOM 1419 O O . MET A 1 176 ? -1.600 5.968 -9.198 1.00 95.56 176 MET A O 1
ATOM 1423 N N . CYS A 1 177 ? -2.906 7.189 -10.559 1.00 97.56 177 CYS A N 1
ATOM 1424 C CA . CYS A 1 177 ? -2.841 6.321 -11.724 1.00 97.56 177 CYS A CA 1
ATOM 1425 C C . CYS A 1 177 ? -2.017 6.983 -12.844 1.00 97.56 177 CYS A C 1
ATOM 1427 O O . CYS A 1 177 ? -2.096 8.208 -12.982 1.00 97.56 177 CYS A O 1
ATOM 1429 N N . PRO A 1 178 ? -1.297 6.193 -13.667 1.00 97.62 178 PRO A N 1
ATOM 1430 C CA . PRO A 1 178 ? -0.714 6.671 -14.917 1.00 97.62 178 PRO A CA 1
ATOM 1431 C C . PRO A 1 178 ? -1.766 7.336 -15.804 1.00 97.62 178 PRO A C 1
ATOM 1433 O O . PRO A 1 178 ? -2.936 6.936 -15.792 1.00 97.62 178 PRO A O 1
ATOM 1436 N N . SER A 1 179 ? -1.347 8.319 -16.598 1.00 97.62 179 SER A N 1
ATOM 1437 C CA . SER A 1 179 ? -2.263 9.061 -17.473 1.00 97.62 179 SER A CA 1
ATOM 1438 C C . SER A 1 179 ? -2.899 8.170 -18.548 1.00 97.62 179 SER A C 1
ATOM 1440 O O . SER A 1 179 ? -4.078 8.337 -18.859 1.00 97.62 179 SER A O 1
ATOM 1442 N N . ASP A 1 180 ? -2.164 7.168 -19.042 1.00 96.94 180 ASP A N 1
ATOM 1443 C CA . ASP A 1 180 ? -2.665 6.122 -19.944 1.00 96.94 180 ASP A CA 1
ATOM 1444 C C . ASP A 1 180 ? -2.771 4.760 -19.237 1.00 96.94 180 ASP A C 1
ATOM 1446 O O . 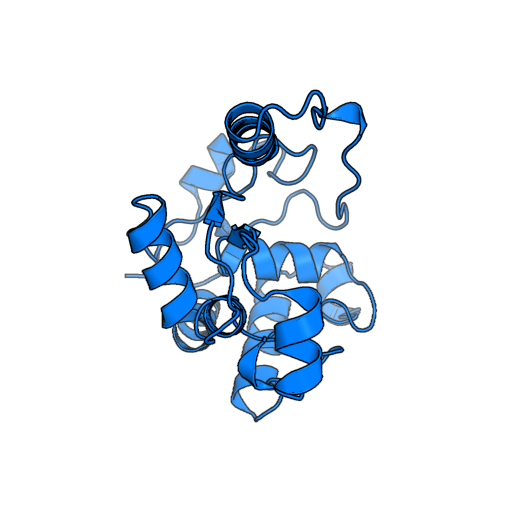ASP A 1 180 ? -2.137 3.763 -19.601 1.00 96.94 180 ASP A O 1
ATOM 1450 N N . LEU A 1 181 ? -3.573 4.720 -18.171 1.00 97.25 181 LEU A N 1
ATOM 1451 C CA . LEU A 1 181 ? -3.807 3.495 -17.406 1.00 97.25 181 LEU A CA 1
ATOM 1452 C C . LEU A 1 181 ? -4.312 2.344 -18.293 1.00 97.25 181 LEU A C 1
ATOM 1454 O O . LEU A 1 181 ? -3.892 1.206 -18.108 1.00 97.25 181 LEU A O 1
ATOM 1458 N N . ALA A 1 182 ? -5.170 2.626 -19.276 1.00 97.38 182 ALA A N 1
ATOM 1459 C CA . ALA A 1 182 ? -5.753 1.597 -20.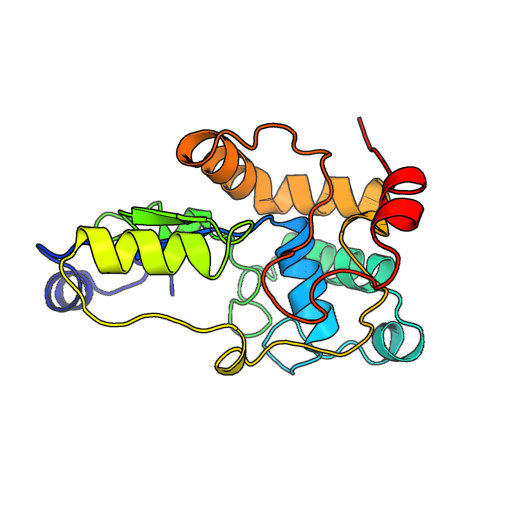134 1.00 97.38 182 ALA A CA 1
ATOM 1460 C C . ALA A 1 182 ? -4.708 0.906 -21.029 1.00 97.38 182 ALA A C 1
ATOM 1462 O O . ALA A 1 182 ? -4.803 -0.302 -21.262 1.00 97.38 182 ALA A O 1
ATOM 1463 N N . ALA A 1 183 ? -3.711 1.632 -21.548 1.00 97.88 183 ALA A N 1
ATOM 1464 C CA . ALA A 1 183 ? -2.592 1.000 -22.245 1.00 97.88 183 ALA A CA 1
ATOM 1465 C C . ALA A 1 183 ? -1.675 0.254 -21.269 1.00 97.88 183 ALA A C 1
ATOM 1467 O O . ALA A 1 183 ? -1.302 -0.889 -21.536 1.00 97.88 183 ALA A O 1
ATOM 1468 N N . LYS A 1 184 ? -1.368 0.865 -20.119 1.00 97.25 184 LYS A N 1
ATOM 1469 C CA . LYS A 1 184 ? -0.513 0.281 -19.075 1.00 97.25 184 LYS A CA 1
ATOM 1470 C C . LYS A 1 184 ? -1.063 -1.038 -18.527 1.00 97.25 184 LYS A C 1
ATOM 1472 O O . LYS A 1 184 ? -0.299 -1.981 -18.344 1.00 97.25 184 LYS A O 1
ATOM 1477 N N . GLU A 1 185 ? -2.375 -1.149 -18.321 1.00 97.19 185 GLU A N 1
ATOM 1478 C CA . GLU A 1 185 ? -3.046 -2.378 -17.872 1.00 97.19 185 GLU A CA 1
ATOM 1479 C C . GLU A 1 185 ? -2.817 -3.553 -18.838 1.00 97.19 185 GLU A C 1
ATOM 1481 O O . GLU A 1 185 ? -2.677 -4.695 -18.398 1.00 97.19 185 GLU A O 1
ATOM 1486 N N . LYS A 1 186 ? -2.709 -3.292 -20.149 1.00 97.19 186 LYS A N 1
ATOM 1487 C CA . LYS A 1 186 ? -2.445 -4.331 -21.165 1.00 97.19 186 LYS A CA 1
ATOM 1488 C C . LYS A 1 186 ? -1.018 -4.867 -21.108 1.00 97.19 186 LYS A C 1
ATOM 1490 O O . LYS A 1 186 ? -0.779 -5.991 -21.540 1.00 97.19 186 LYS A O 1
ATOM 1495 N N . THR A 1 187 ? -0.083 -4.067 -20.606 1.00 96.62 187 THR A N 1
ATOM 1496 C CA . THR A 1 187 ? 1.335 -4.425 -20.476 1.00 96.62 187 THR A CA 1
ATOM 1497 C C . THR A 1 187 ? 1.729 -4.752 -19.038 1.00 96.62 187 THR A C 1
ATOM 1499 O O . THR A 1 187 ? 2.909 -4.957 -18.770 1.00 96.62 187 THR A O 1
ATOM 1502 N N . ALA A 1 188 ? 0.773 -4.768 -18.103 1.00 97.06 188 ALA A N 1
ATOM 1503 C CA . ALA A 1 188 ? 1.041 -5.040 -16.699 1.00 97.06 188 ALA A CA 1
ATOM 1504 C C . ALA A 1 188 ? 1.591 -6.458 -16.516 1.00 97.06 188 ALA A C 1
ATOM 1506 O O . ALA A 1 188 ? 1.022 -7.432 -17.020 1.00 97.06 188 ALA A O 1
ATOM 1507 N N . THR A 1 189 ? 2.669 -6.586 -15.746 1.00 96.00 189 THR A N 1
ATOM 1508 C CA . THR A 1 189 ? 3.260 -7.893 -15.446 1.00 96.00 189 THR A CA 1
ATOM 1509 C C . THR A 1 189 ? 2.291 -8.722 -14.598 1.00 96.00 189 THR A C 1
ATOM 1511 O O . THR A 1 189 ? 1.839 -8.273 -13.541 1.00 96.00 189 THR A O 1
ATOM 1514 N N . ARG A 1 190 ? 1.998 -9.956 -15.022 1.00 94.62 190 ARG A N 1
ATOM 1515 C CA . ARG A 1 190 ? 1.227 -10.947 -14.251 1.00 94.62 190 ARG A CA 1
ATOM 1516 C C . ARG A 1 190 ? 2.135 -12.108 -13.868 1.00 94.62 190 ARG A C 1
ATOM 1518 O O . ARG A 1 190 ? 2.892 -12.585 -14.709 1.00 94.62 190 ARG A O 1
ATOM 1525 N N . CYS A 1 191 ? 2.081 -12.519 -12.606 1.00 94.50 191 CYS A N 1
ATOM 1526 C CA . CYS A 1 191 ? 3.099 -13.370 -11.997 1.00 94.50 191 CYS A CA 1
ATOM 1527 C C . CYS A 1 191 ? 2.444 -14.517 -11.233 1.00 94.50 191 CYS A C 1
ATOM 1529 O O . CYS A 1 191 ? 2.262 -14.349 -10.027 1.00 94.50 191 CYS A O 1
ATOM 1531 N N . PRO A 1 192 ? 2.100 -15.611 -11.938 1.00 81.44 192 PRO A N 1
ATOM 1532 C CA . PRO A 1 192 ? 1.354 -16.734 -11.375 1.00 81.44 192 PRO A CA 1
ATOM 1533 C C . PRO A 1 192 ? 2.074 -17.421 -10.206 1.00 81.44 192 PRO A C 1
ATOM 1535 O O . PRO A 1 192 ? 3.295 -17.188 -10.016 1.00 81.44 192 PRO A O 1
#

Mean predicted aligned error: 2.98 Å

Solvent-accessible surface area (backbone atoms only — not comparable to full-atom values): 10808 Å² total; per-residue (Å²): 130,42,43,74,78,47,60,64,76,58,44,45,75,75,37,62,98,53,88,37,64,41,80,48,65,59,70,56,39,50,52,44,48,22,57,26,49,50,32,76,47,43,62,29,63,53,69,85,26,63,81,72,54,36,60,38,62,46,50,38,53,54,42,52,45,32,76,74,71,36,45,61,40,38,81,40,56,71,50,52,64,42,50,36,40,73,26,102,67,20,45,74,39,82,27,48,42,61,50,25,52,55,39,55,35,51,53,30,49,79,66,75,41,88,65,69,76,51,70,91,75,63,84,76,60,66,49,60,37,74,57,50,32,32,68,31,47,56,67,39,49,50,48,48,47,70,72,35,48,62,40,48,52,47,38,23,72,76,73,65,53,65,66,88,53,67,59,56,55,28,76,56,39,85,58,48,38,32,94,58,45,76,62,48,63,77,68,34,50,74,55,133

pLDDT: mean 95.61, std 3.84, range [73.88, 98.69]

Organism: NCBI:txid1333877